Protein AF-A0A368GU15-F1 (afdb_monomer)

Solvent-accessible surface area (backbone atoms only — not comparable to full-atom values): 21019 Å² total; per-residue (Å²): 130,68,65,66,61,49,54,54,52,51,55,52,51,52,48,52,53,51,52,50,53,50,52,56,54,60,73,62,61,72,84,78,74,76,79,78,76,75,75,67,78,74,76,68,69,80,87,76,64,52,75,67,54,52,53,50,52,54,50,50,50,51,53,51,50,52,53,47,52,53,49,50,54,51,51,52,51,54,49,51,52,49,50,50,53,51,47,53,52,48,54,52,48,52,54,53,48,50,59,46,52,51,52,51,49,54,49,48,53,54,49,49,53,49,50,53,50,50,52,51,51,50,50,52,51,49,51,53,50,50,51,52,49,51,50,49,49,50,50,49,52,47,48,52,53,38,67,72,52,65,89,57,85,88,90,85,90,87,90,88,85,86,85,86,87,83,91,82,88,47,78,69,56,48,51,59,48,44,60,53,69,74,38,77,46,73,67,53,48,53,47,52,50,50,53,51,52,51,52,56,55,70,71,51,79,60,78,88,81,50,56,81,85,49,46,66,57,51,52,52,53,52,50,55,51,48,57,49,51,54,52,54,46,52,55,50,51,55,50,48,54,51,52,52,50,54,51,52,51,52,51,51,53,50,51,50,50,53,48,59,73,44,59,84,56,92,67,78,77,72,60,80,73,53,98,52,80,67,82,76,74,87,64,56,87,67,73,76,55,78,77,86,65,53,71,71,60,57,47,59,53,68,71,45,98,80,47,66,89,64,52,93,93,49,81,73,77,84,83,83,80,78,89,76,78,79,78,53,75,70,60,53,50,55,48,52,54,51,52,58,54,64,76,73,112

pLDDT: mean 71.92, std 17.96, range [32.0, 97.75]

Mean predicted aligned error: 24.15 Å

Sequence (345 aa):
MSTTTEILRDHIKDNCASECKRRVKLESIKPSNNHHFDHGEHAENEEGLTEGEMAMLAAKRRHEEEDKAKLENYEERRKKEREAEEEELRMLKEKQERRRLEREQEEKEMAERKRLEEERRKKEEEDRRARLEEERRKKEEEKNKRQQMNFAGAPGGRNFVIPTKVEKNDKFGNIVQAKQEMGMTKDQQEEAKKVFLVGIRNGIPEGSSIAPDELKAKIKELHQRICKLETDKYDLEKRHERQEYDLKELNERSRQVARNSNGNKVADSSDSNSRFPPKVQILSKYDRQIDRRNFKERRSMYENKNAFPCFPGVPPPPTLFEKVFKKYDDELLEEEEAEEIEEYE

Foldseek 3Di:
DPPVVVVVVVVVVVVVVVVVVVVVVVVVPDPDDDPPPPPPPPPVPPVPDDPVVVVVVVVVVVVVVVVVVVVVVVVVVVVVVVVVVVVVVVVVVVVVVVVVVVVVVVVVVVVVVVVVVVVVVVVVVVVVVVVVVVVVVVVVVVVVVCVVVVVDDDDDDDDDDDDDDDDDDCPVVCVVVVVPVVDQPPVSVVVVVVVVVVVVVVVQDDPVVDDPVCVVVSVVVVVVVVVVVVVVVVVVVVVVVVVVVVVVVVVVVVVVCVCVVCVVPPDPPPQVPDPDHRDPPPDDPCNPDDPPDDPVVVVVLPPDPPRDPPDPPDDDDDDDDDDDDDDDPVNVVVVVVVVVVVVVD

InterPro domains:
  IPR001978 Troponin [PF00992] (176-252)
  IPR027707 Troponin T [PTHR11521] (38-290)
  IPR038077 Troponin domain superfamily [G3DSA:1.20.5.350] (169-271)
  IPR038077 Troponin domain superfamily [SSF90250] (166-312)

Secondary structure (DSSP, 8-state):
--HHHHHHHHHHHHHHHHHHHHHHHHHT-----------------SSS--HHHHHHHHHHHHHHHHHHHHHHHHHHHHHHHHHHHHHHHHHHHHHHHHHHHHHHHHHHHHHHHHHHHHHHHHHHHHHHHHHHHHHHHHHHHHHHHHHHHTTS---------PPPP-----TTHHHHHHHHHSS--HHHHHHHHHHHHHHHHHTS--GGGS-TTTHHHHHHHHHHHHHHHHHHHHHHHHHHHHHHHHHHHHHHHHHHHHHHHHTTS---TTGGG-SS------S-TTTTS---S-HHHHHHHHHSTT-----TT-PPPP----------HHHHHHHHHHHHHHT--

Structure (mmCIF, N/CA/C/O backbone):
data_AF-A0A368GU15-F1
#
_entry.id   AF-A0A368GU15-F1
#
loop_
_atom_site.group_PDB
_atom_site.id
_atom_site.type_symbol
_atom_site.label_atom_id
_atom_site.label_alt_id
_atom_site.label_comp_id
_atom_site.label_asym_id
_atom_site.label_entity_id
_atom_site.label_seq_id
_atom_site.pdbx_PDB_ins_code
_atom_site.Cartn_x
_atom_site.Cartn_y
_atom_site.Cartn_z
_atom_site.occupancy
_atom_site.B_iso_or_equiv
_atom_site.auth_seq_id
_atom_site.auth_comp_id
_atom_site.auth_asym_id
_atom_site.auth_atom_id
_atom_site.pdbx_PDB_model_num
ATOM 1 N N . MET A 1 1 ? 6.118 -23.396 15.348 1.00 49.47 1 MET A N 1
ATOM 2 C CA . MET A 1 1 ? 6.527 -23.099 13.955 1.00 49.47 1 MET A CA 1
ATOM 3 C C . MET A 1 1 ? 7.734 -22.153 13.846 1.00 49.47 1 MET A C 1
ATOM 5 O O . MET A 1 1 ? 8.099 -21.826 12.731 1.00 49.47 1 MET A O 1
ATOM 9 N N . SER A 1 2 ? 8.383 -21.740 14.950 1.00 53.53 2 SER A N 1
ATOM 10 C CA . SER A 1 2 ? 9.552 -20.833 14.893 1.00 53.53 2 SER A CA 1
ATOM 11 C C . SER A 1 2 ? 10.903 -21.558 14.796 1.00 53.53 2 SER A C 1
ATOM 13 O O . SER A 1 2 ? 11.870 -21.001 14.294 1.00 53.53 2 SER A O 1
ATOM 15 N N . THR A 1 3 ? 10.976 -22.816 15.236 1.00 53.91 3 THR A N 1
ATOM 16 C CA . THR A 1 3 ? 12.240 -23.562 15.348 1.00 53.91 3 THR A CA 1
ATOM 17 C C . THR A 1 3 ? 12.737 -24.113 14.011 1.00 53.91 3 THR A C 1
ATOM 19 O O . THR A 1 3 ? 13.932 -24.111 13.745 1.00 53.91 3 THR A O 1
ATOM 22 N N . THR A 1 4 ? 11.839 -24.521 13.112 1.00 54.44 4 THR A N 1
ATOM 23 C CA . THR A 1 4 ? 12.211 -25.044 11.786 1.00 54.44 4 THR A CA 1
ATOM 24 C C . THR A 1 4 ? 12.761 -23.966 10.852 1.00 54.44 4 THR A C 1
ATOM 26 O O . THR A 1 4 ? 13.641 -24.248 10.043 1.00 54.44 4 THR A O 1
ATOM 29 N N . THR A 1 5 ? 12.297 -22.720 10.980 1.00 57.41 5 THR A N 1
ATOM 30 C CA . THR A 1 5 ? 12.789 -21.593 10.174 1.00 57.41 5 THR A CA 1
ATOM 31 C C . THR A 1 5 ? 14.153 -21.076 10.620 1.00 57.41 5 THR A C 1
ATOM 33 O O . THR A 1 5 ? 14.881 -20.532 9.795 1.00 57.41 5 THR A O 1
ATOM 36 N N . GLU A 1 6 ? 14.511 -21.240 11.895 1.00 56.28 6 GLU A N 1
ATOM 37 C CA . GLU A 1 6 ? 15.842 -20.881 12.405 1.00 56.28 6 GLU A CA 1
ATOM 38 C C . GLU A 1 6 ? 16.882 -21.934 12.016 1.00 56.28 6 GLU A C 1
ATOM 40 O O . GLU A 1 6 ? 17.910 -21.575 11.448 1.00 56.28 6 GLU A O 1
ATOM 45 N N . ILE A 1 7 ? 16.550 -23.224 12.149 1.00 57.12 7 ILE A N 1
ATOM 46 C CA . ILE A 1 7 ? 17.428 -24.331 11.733 1.00 57.12 7 ILE A CA 1
ATOM 47 C C . ILE A 1 7 ? 17.766 -24.245 10.236 1.00 57.12 7 ILE A C 1
ATOM 49 O O . ILE A 1 7 ? 18.921 -24.403 9.855 1.00 57.12 7 ILE A O 1
ATOM 53 N N . LEU A 1 8 ? 16.792 -23.928 9.373 1.00 57.47 8 LEU A N 1
ATOM 54 C CA . LEU A 1 8 ? 17.038 -23.735 7.937 1.00 57.47 8 LEU A CA 1
ATOM 55 C C . LEU A 1 8 ? 17.935 -22.524 7.641 1.00 57.47 8 LEU A C 1
ATOM 57 O O . LEU A 1 8 ? 18.719 -22.555 6.694 1.00 57.47 8 LEU A O 1
ATOM 61 N N . ARG A 1 9 ? 17.842 -21.457 8.440 1.00 60.22 9 ARG A N 1
ATOM 62 C CA . ARG A 1 9 ? 18.629 -20.233 8.242 1.00 60.22 9 ARG A CA 1
ATOM 63 C C . ARG A 1 9 ? 20.087 -20.432 8.659 1.00 60.22 9 ARG A C 1
ATOM 65 O O . ARG A 1 9 ? 20.979 -19.933 7.973 1.00 60.22 9 ARG A O 1
ATOM 72 N N . ASP A 1 10 ? 20.318 -21.196 9.720 1.00 57.31 10 ASP A N 1
ATOM 73 C CA . ASP A 1 10 ? 21.662 -21.555 10.176 1.00 57.31 10 ASP A CA 1
ATOM 74 C C . ASP A 1 10 ? 22.312 -22.575 9.232 1.00 57.31 10 ASP A C 1
ATOM 76 O O . ASP A 1 10 ? 23.461 -22.393 8.833 1.00 57.31 10 ASP A O 1
ATOM 80 N N . HIS A 1 11 ? 21.544 -23.536 8.704 1.00 58.78 11 HIS A N 1
ATOM 81 C CA . HIS A 1 11 ? 22.062 -24.496 7.725 1.00 58.78 11 HIS A CA 1
ATOM 82 C C . HIS A 1 11 ? 22.504 -23.838 6.402 1.00 58.78 11 HIS A C 1
ATOM 84 O O . HIS A 1 11 ? 23.469 -24.279 5.775 1.00 58.78 11 HIS A O 1
ATOM 90 N N . ILE A 1 12 ? 21.830 -22.758 5.984 1.00 60.03 12 ILE A N 1
ATOM 91 C CA . ILE A 1 12 ? 22.203 -21.962 4.802 1.00 60.03 12 ILE A CA 1
ATOM 92 C C . ILE A 1 12 ? 23.465 -21.124 5.067 1.00 60.03 12 ILE A C 1
ATOM 94 O O . ILE A 1 12 ? 24.320 -21.012 4.186 1.00 60.03 12 ILE A O 1
ATOM 98 N N . LYS A 1 13 ? 23.622 -20.563 6.274 1.00 58.97 13 LYS A N 1
ATOM 99 C CA . LYS A 1 13 ? 24.835 -19.819 6.655 1.00 58.97 13 LYS A CA 1
ATOM 100 C C . LYS A 1 13 ? 26.057 -20.729 6.745 1.00 58.97 13 LYS A C 1
ATOM 102 O O . LYS A 1 13 ? 27.116 -20.352 6.244 1.00 58.97 13 LYS A O 1
ATOM 107 N N . ASP A 1 14 ? 25.896 -21.929 7.294 1.00 54.09 14 ASP A N 1
ATOM 108 C CA . ASP A 1 14 ? 26.978 -22.907 7.404 1.00 54.09 14 ASP A CA 1
ATOM 109 C C . ASP A 1 14 ? 27.396 -23.456 6.035 1.00 54.09 14 ASP A C 1
ATOM 111 O O . ASP A 1 14 ? 28.593 -23.583 5.765 1.00 54.09 14 ASP A O 1
ATOM 115 N N . ASN A 1 15 ? 26.443 -23.681 5.120 1.00 55.19 15 ASN A N 1
ATOM 116 C CA . ASN A 1 15 ? 26.765 -24.053 3.740 1.00 55.19 15 ASN A CA 1
ATOM 117 C C . ASN A 1 15 ? 27.519 -22.935 3.008 1.00 55.19 15 ASN A C 1
ATOM 119 O O . ASN A 1 15 ? 28.559 -23.207 2.410 1.00 55.19 15 ASN A O 1
ATOM 123 N N . CYS A 1 16 ? 27.083 -21.680 3.141 1.00 51.47 16 CYS A N 1
ATOM 124 C CA . CYS A 1 16 ? 27.742 -20.529 2.518 1.00 51.47 16 CYS A CA 1
ATOM 125 C C . CYS A 1 16 ? 29.163 -20.295 3.075 1.00 51.47 16 CYS A C 1
ATOM 127 O O . CYS A 1 16 ? 30.109 -20.048 2.324 1.00 51.47 16 CYS A O 1
ATOM 129 N N . ALA A 1 17 ? 29.361 -20.464 4.388 1.00 55.22 17 ALA A N 1
ATOM 130 C CA . ALA A 1 17 ? 30.684 -20.400 5.009 1.00 55.22 17 ALA A CA 1
ATOM 131 C C . ALA A 1 17 ? 31.590 -21.573 4.585 1.00 55.22 17 ALA A C 1
ATOM 133 O O . ALA A 1 17 ? 32.803 -21.397 4.428 1.00 55.22 17 ALA A O 1
ATOM 134 N N . SER A 1 18 ? 31.018 -22.764 4.371 1.00 53.31 18 SER A N 1
ATOM 135 C CA . SER A 1 18 ? 31.754 -23.943 3.902 1.00 53.31 18 SER A CA 1
ATOM 136 C C . SER A 1 18 ? 32.175 -23.831 2.430 1.00 53.31 18 SER A C 1
ATOM 138 O O . SER A 1 18 ? 33.305 -24.192 2.092 1.00 53.31 18 SER A O 1
ATOM 140 N N . GLU A 1 19 ? 31.328 -23.257 1.570 1.00 54.50 19 GLU A N 1
ATOM 141 C CA . GLU A 1 19 ? 31.640 -22.976 0.166 1.00 54.50 19 GLU A CA 1
ATOM 142 C C . GLU A 1 19 ? 32.676 -21.857 0.037 1.00 54.50 19 GLU A C 1
ATOM 144 O O . GLU A 1 19 ? 33.608 -21.973 -0.757 1.00 54.50 19 GLU A O 1
ATOM 149 N N . CYS A 1 20 ? 32.602 -20.827 0.886 1.00 51.84 20 CYS A N 1
ATOM 150 C CA . CYS A 1 20 ? 33.596 -19.756 0.923 1.00 51.84 20 CYS A CA 1
ATOM 151 C C . CYS A 1 20 ? 34.974 -20.275 1.382 1.00 51.84 20 CYS A C 1
ATOM 153 O O . CYS A 1 20 ? 35.994 -19.977 0.762 1.00 51.84 20 CYS A O 1
ATOM 155 N N . LYS A 1 21 ? 35.022 -21.166 2.385 1.00 51.94 21 LYS A N 1
ATOM 156 C CA . LYS A 1 21 ? 36.270 -21.844 2.787 1.00 51.94 21 LYS A CA 1
ATOM 157 C C . LYS A 1 21 ? 36.806 -22.802 1.717 1.00 51.94 21 LYS A C 1
ATOM 159 O O . LYS A 1 21 ? 38.022 -22.910 1.578 1.00 51.94 21 LYS A O 1
ATOM 164 N N . ARG A 1 22 ? 35.947 -23.481 0.943 1.00 53.22 22 ARG A N 1
ATOM 165 C CA . ARG A 1 22 ? 36.385 -24.292 -0.214 1.00 53.22 22 ARG A CA 1
ATOM 166 C C . ARG A 1 22 ? 36.942 -23.424 -1.340 1.00 53.22 22 ARG A C 1
ATOM 168 O O . ARG A 1 22 ? 37.936 -23.814 -1.941 1.00 53.22 22 ARG A O 1
ATOM 175 N N . ARG A 1 23 ? 36.365 -22.243 -1.573 1.00 48.44 23 ARG A N 1
ATOM 176 C CA . ARG A 1 23 ? 36.825 -21.280 -2.584 1.00 48.44 23 ARG A CA 1
ATOM 177 C C . ARG A 1 23 ? 38.201 -20.696 -2.245 1.00 48.44 23 ARG A C 1
ATOM 179 O O . ARG A 1 23 ? 39.086 -20.737 -3.089 1.00 48.44 23 ARG A O 1
ATOM 186 N N . VAL A 1 24 ? 38.431 -20.319 -0.985 1.00 52.22 24 VAL A N 1
ATOM 187 C CA . VAL A 1 24 ? 39.753 -19.858 -0.506 1.00 52.22 24 VAL A CA 1
ATOM 188 C C . VAL A 1 24 ? 40.800 -20.987 -0.535 1.00 52.22 24 VAL A C 1
ATOM 190 O O . VAL A 1 24 ? 41.982 -20.752 -0.784 1.00 52.22 24 VAL A O 1
ATOM 193 N N . LYS A 1 25 ? 40.383 -22.245 -0.324 1.00 46.78 25 LYS A N 1
ATOM 194 C CA . LYS A 1 25 ? 41.289 -23.405 -0.396 1.00 46.78 25 LYS A CA 1
ATOM 195 C C . LYS A 1 25 ? 41.641 -23.804 -1.836 1.00 46.78 25 LYS A C 1
ATOM 197 O O . LYS A 1 25 ? 42.732 -24.320 -2.046 1.00 46.78 25 LYS A O 1
ATOM 202 N N . LEU A 1 26 ? 40.770 -23.516 -2.807 1.00 46.38 26 LEU A N 1
ATOM 203 C CA . LEU A 1 26 ? 41.050 -23.626 -4.246 1.00 46.38 26 LEU A CA 1
ATOM 204 C C . LEU A 1 26 ? 41.986 -22.510 -4.743 1.00 46.38 26 LEU A C 1
ATOM 206 O O . LEU A 1 26 ? 42.841 -22.782 -5.576 1.00 46.38 26 LEU A O 1
ATOM 210 N N . GLU A 1 27 ? 41.911 -21.306 -4.168 1.00 47.97 27 GLU A N 1
ATOM 211 C CA . GLU A 1 27 ? 42.870 -20.210 -4.421 1.00 47.97 27 GLU A CA 1
ATOM 212 C C . GLU A 1 27 ? 44.256 -20.443 -3.787 1.00 47.97 27 GLU A C 1
ATOM 214 O O . GLU A 1 27 ? 45.224 -19.783 -4.153 1.00 47.97 27 GLU A O 1
ATOM 219 N N . SER A 1 28 ? 44.380 -21.405 -2.865 1.00 40.62 28 SER A N 1
ATOM 220 C CA . SER A 1 28 ? 45.646 -21.753 -2.195 1.00 40.62 28 SER A CA 1
ATOM 221 C C . SER A 1 28 ? 46.359 -22.973 -2.798 1.00 40.62 28 SER A C 1
ATOM 223 O O . SER A 1 28 ? 47.379 -23.419 -2.263 1.00 40.62 28 SER A O 1
ATOM 225 N N . ILE A 1 29 ? 45.846 -23.535 -3.899 1.00 42.97 29 ILE A N 1
ATOM 226 C CA . ILE A 1 29 ? 46.553 -24.570 -4.659 1.00 42.97 29 ILE A CA 1
ATOM 227 C C . ILE A 1 29 ? 47.654 -23.866 -5.451 1.00 42.97 29 ILE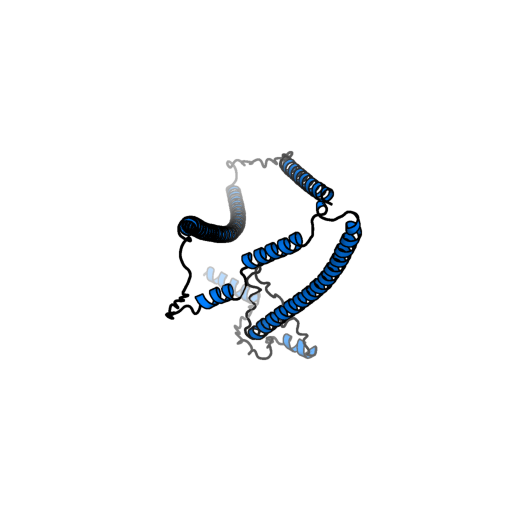 A C 1
ATOM 229 O O . ILE A 1 29 ? 47.429 -23.322 -6.528 1.00 42.97 29 ILE A O 1
ATOM 233 N N . LYS A 1 30 ? 48.860 -23.852 -4.876 1.00 48.56 30 LYS A N 1
ATOM 234 C CA . LYS A 1 30 ? 50.077 -23.436 -5.577 1.00 48.56 30 LYS A CA 1
ATOM 235 C C . LYS A 1 30 ? 50.192 -24.248 -6.876 1.00 48.56 30 LYS A C 1
ATOM 237 O O . LYS A 1 30 ? 50.035 -25.470 -6.805 1.00 48.56 30 LYS A O 1
ATOM 242 N N . PRO A 1 31 ? 50.472 -23.623 -8.032 1.00 40.59 31 PRO A N 1
ATOM 243 C CA . PRO A 1 31 ? 50.699 -24.365 -9.262 1.00 40.59 31 PRO A CA 1
ATOM 244 C C . PRO A 1 31 ? 51.908 -25.284 -9.058 1.00 40.59 31 PRO A C 1
ATOM 246 O O . PRO A 1 31 ? 53.036 -24.838 -8.855 1.00 40.59 31 PRO A O 1
ATOM 249 N N . SER A 1 32 ? 51.637 -26.586 -9.042 1.00 41.75 32 SER A N 1
ATOM 250 C CA . SER A 1 32 ? 52.640 -27.640 -9.085 1.00 41.75 32 SER A CA 1
ATOM 251 C C . SER A 1 32 ? 53.306 -27.598 -10.456 1.00 41.75 32 SER A C 1
ATOM 253 O O . SER A 1 32 ? 52.656 -27.942 -11.437 1.00 41.75 32 SER A O 1
ATOM 255 N N . ASN A 1 33 ? 54.574 -27.181 -10.486 1.00 44.81 33 ASN A N 1
ATOM 256 C CA . ASN A 1 33 ? 55.540 -27.323 -11.577 1.00 44.81 33 ASN A CA 1
ATOM 257 C C . ASN A 1 33 ? 54.949 -27.238 -12.992 1.00 44.81 33 ASN A C 1
ATOM 259 O O . ASN A 1 33 ? 54.755 -28.255 -13.658 1.00 44.81 33 ASN A O 1
ATOM 263 N N . ASN A 1 34 ? 54.785 -26.010 -13.493 1.00 39.25 34 ASN A N 1
ATOM 264 C CA . ASN A 1 34 ? 54.982 -25.816 -14.923 1.00 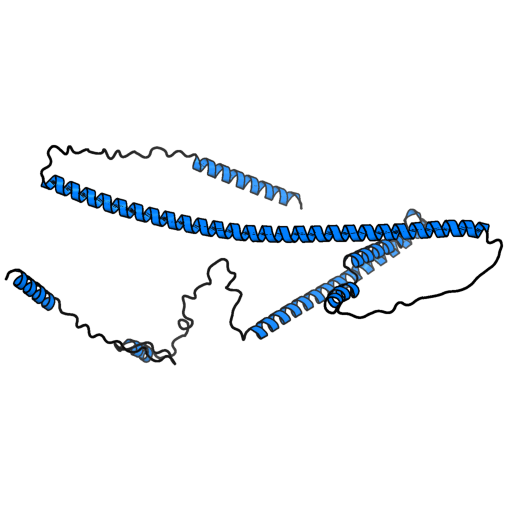39.25 34 ASN A CA 1
ATOM 265 C C . ASN A 1 34 ? 56.433 -26.190 -15.214 1.00 39.25 34 ASN A C 1
ATOM 267 O O . ASN A 1 34 ? 57.361 -25.622 -14.638 1.00 39.25 34 ASN A O 1
ATOM 271 N N . HIS A 1 35 ? 56.609 -27.186 -16.073 1.00 36.25 35 HIS A N 1
ATOM 272 C CA . HIS A 1 35 ? 57.877 -27.442 -16.719 1.00 36.25 35 HIS A CA 1
ATOM 273 C C . HIS A 1 35 ? 58.245 -26.141 -17.438 1.00 36.25 35 HIS A C 1
ATOM 275 O O . HIS A 1 35 ? 57.612 -25.777 -18.428 1.00 36.25 35 HIS A O 1
ATOM 281 N N . HIS A 1 36 ? 59.182 -25.385 -16.863 1.00 38.66 36 HIS A N 1
ATOM 282 C CA . HIS A 1 36 ? 59.872 -24.308 -17.556 1.00 38.66 36 HIS A CA 1
ATOM 283 C C . HIS A 1 36 ? 60.577 -24.989 -18.723 1.00 38.66 36 HIS A C 1
ATOM 285 O O . HIS A 1 36 ? 61.623 -25.612 -18.546 1.00 38.66 36 HIS A O 1
ATOM 291 N N . PHE A 1 37 ? 59.919 -25.001 -19.882 1.00 34.84 37 PHE A N 1
ATOM 292 C CA . PHE A 1 37 ? 60.607 -25.247 -21.131 1.00 34.84 37 PHE A CA 1
ATOM 293 C C . PHE A 1 37 ? 61.453 -23.999 -21.307 1.00 34.84 37 PHE A C 1
ATOM 295 O O . PHE A 1 37 ? 60.963 -22.950 -21.722 1.00 34.84 37 PHE A O 1
ATOM 302 N N . ASP A 1 38 ? 62.685 -24.102 -20.822 1.00 32.00 38 ASP A N 1
ATOM 303 C CA . ASP A 1 38 ? 63.742 -23.150 -21.081 1.00 32.00 38 ASP A CA 1
ATOM 304 C C . ASP A 1 38 ? 63.882 -23.146 -22.605 1.00 32.00 38 ASP A C 1
ATOM 306 O O . ASP A 1 38 ? 64.558 -23.988 -23.199 1.00 32.00 38 ASP A O 1
ATOM 310 N N . HIS A 1 39 ? 63.151 -22.251 -23.272 1.00 40.28 39 HIS A N 1
ATOM 311 C CA . HIS A 1 39 ? 63.585 -21.754 -24.559 1.00 40.28 39 HIS A CA 1
ATOM 312 C C . HIS A 1 39 ? 64.847 -20.985 -24.232 1.00 40.28 39 HIS A C 1
ATOM 314 O O . HIS A 1 39 ? 64.802 -19.784 -23.979 1.00 40.28 39 HIS A O 1
ATOM 320 N N . GLY A 1 40 ? 65.951 -21.731 -24.135 1.00 32.62 40 GLY A N 1
ATOM 321 C CA . GLY A 1 40 ? 67.269 -21.152 -24.135 1.00 32.62 40 GLY A CA 1
ATOM 322 C C . GLY A 1 40 ? 67.266 -20.155 -25.274 1.00 32.62 40 GLY A C 1
ATOM 323 O O . GLY A 1 40 ? 67.033 -20.526 -26.428 1.00 32.62 40 GLY A O 1
ATOM 324 N N . GLU A 1 41 ? 67.449 -18.886 -24.926 1.00 44.44 41 GLU A N 1
ATOM 325 C CA . GLU A 1 41 ? 68.013 -17.923 -25.842 1.00 44.44 41 GLU A CA 1
ATOM 326 C C . GLU A 1 41 ? 69.336 -18.546 -26.282 1.00 44.44 41 GLU A C 1
ATOM 328 O O . GLU A 1 41 ? 70.377 -18.411 -25.637 1.00 44.44 41 GLU A O 1
ATOM 333 N N . HIS A 1 42 ? 69.284 -19.318 -27.365 1.00 37.78 42 HIS A N 1
ATOM 334 C CA . HIS A 1 42 ? 70.428 -19.473 -28.223 1.00 37.78 42 HIS A CA 1
ATOM 335 C C . HIS A 1 42 ? 70.682 -18.062 -28.737 1.00 37.78 42 HIS A C 1
ATOM 337 O O . HIS A 1 42 ? 70.131 -17.636 -29.747 1.00 37.78 42 HIS A O 1
ATOM 343 N N . ALA A 1 43 ? 71.484 -17.317 -27.976 1.00 45.34 43 ALA A N 1
ATOM 344 C CA . ALA A 1 43 ? 72.351 -16.301 -28.524 1.00 45.34 43 ALA A CA 1
ATOM 345 C C . ALA A 1 43 ? 73.234 -17.036 -29.540 1.00 45.34 43 ALA A C 1
ATOM 347 O O . ALA A 1 43 ? 74.326 -17.513 -29.227 1.00 45.34 43 ALA A O 1
ATOM 348 N N . GLU A 1 44 ? 72.682 -17.266 -30.731 1.00 49.72 44 GLU A N 1
ATOM 349 C CA . GLU A 1 44 ? 73.458 -17.648 -31.890 1.00 49.72 44 GLU A CA 1
ATOM 350 C C . GLU A 1 44 ? 74.437 -16.501 -32.086 1.00 49.72 44 GLU A C 1
ATOM 352 O O . GLU A 1 44 ? 74.044 -15.360 -32.322 1.00 49.72 44 GLU A O 1
ATOM 357 N N . ASN A 1 45 ? 75.710 -16.800 -31.832 1.00 46.75 45 ASN A N 1
ATOM 358 C CA . ASN A 1 45 ? 76.809 -15.873 -32.002 1.00 46.75 45 ASN A CA 1
ATOM 359 C C . ASN A 1 45 ? 76.669 -15.200 -33.376 1.00 46.75 45 ASN A C 1
ATOM 361 O O . ASN A 1 45 ? 76.826 -15.859 -34.402 1.00 46.75 45 ASN A O 1
ATOM 365 N N . GLU A 1 46 ? 76.400 -13.892 -33.391 1.00 52.84 46 GLU A N 1
ATOM 366 C CA . GLU A 1 46 ? 76.335 -13.069 -34.610 1.00 52.84 46 GLU A CA 1
ATOM 367 C C . GLU A 1 46 ? 77.704 -12.975 -35.324 1.00 52.84 46 GLU A C 1
ATOM 369 O O . GLU A 1 46 ? 77.817 -12.442 -36.426 1.00 52.84 46 GLU A O 1
ATOM 374 N N . GLU A 1 47 ? 78.759 -13.543 -34.737 1.00 51.59 47 GLU A N 1
ATOM 375 C CA . GLU A 1 47 ? 80.124 -13.561 -35.258 1.00 51.59 47 GLU A CA 1
ATOM 376 C C . GLU A 1 47 ? 80.374 -14.799 -36.142 1.00 51.59 47 GLU A C 1
ATOM 378 O O . GLU A 1 47 ? 81.167 -15.680 -35.812 1.00 51.59 47 GLU A O 1
ATOM 383 N N . GLY A 1 48 ? 79.677 -14.890 -37.278 1.00 53.19 48 GLY A N 1
ATOM 384 C CA . GLY A 1 48 ? 79.966 -15.920 -38.289 1.00 53.19 48 GLY A CA 1
ATOM 385 C C . GLY A 1 48 ? 78.895 -16.173 -39.349 1.00 53.19 48 GLY A C 1
ATOM 386 O O . GLY A 1 48 ? 79.154 -16.923 -40.289 1.00 53.19 48 GLY A O 1
ATOM 387 N N . LEU A 1 49 ? 77.715 -15.565 -39.220 1.00 54.38 49 LEU A N 1
ATOM 388 C CA . LEU A 1 49 ? 76.610 -15.743 -40.162 1.00 54.38 49 LEU A CA 1
ATOM 389 C C . LEU A 1 49 ? 76.845 -14.924 -41.435 1.00 54.38 49 LEU A C 1
ATOM 391 O O . LEU A 1 49 ? 77.247 -13.759 -41.391 1.00 54.38 49 LEU A O 1
ATOM 395 N N . THR A 1 50 ? 76.607 -15.551 -42.582 1.00 68.19 50 THR A N 1
ATOM 396 C CA . THR A 1 50 ? 76.739 -14.899 -43.892 1.00 68.19 50 THR A CA 1
ATOM 397 C C . THR A 1 50 ? 75.722 -13.760 -44.045 1.00 68.19 50 THR A C 1
ATOM 399 O O . THR A 1 50 ? 74.663 -13.772 -43.421 1.00 68.19 50 THR A O 1
ATOM 402 N N . GLU A 1 51 ? 76.014 -12.760 -44.887 1.00 65.88 51 GLU A N 1
ATOM 403 C CA . GLU A 1 51 ? 75.171 -11.558 -45.072 1.00 65.88 51 GLU A CA 1
ATOM 404 C C . GLU A 1 51 ? 73.691 -11.899 -45.367 1.00 65.88 51 GLU A C 1
ATOM 406 O O . GLU A 1 51 ? 72.778 -11.215 -44.903 1.00 65.88 51 GLU A O 1
ATOM 411 N N . GLY A 1 52 ? 73.443 -13.023 -46.052 1.00 67.06 52 GLY A N 1
ATOM 412 C CA . GLY A 1 52 ? 72.099 -13.552 -46.307 1.00 67.06 52 GLY A CA 1
ATOM 413 C C . GLY A 1 52 ? 71.398 -14.155 -45.080 1.00 67.06 52 GLY A C 1
ATOM 414 O O . GLY A 1 52 ? 70.191 -13.979 -44.919 1.00 67.06 52 GLY A O 1
ATOM 415 N N . GLU A 1 53 ? 72.128 -14.814 -44.180 1.00 70.19 53 GLU A N 1
ATOM 416 C CA . GLU A 1 53 ? 71.570 -15.359 -42.933 1.00 70.19 53 GLU A CA 1
ATOM 417 C C . GLU A 1 53 ? 71.217 -14.236 -41.947 1.00 70.19 53 GLU A C 1
ATOM 419 O O . GLU A 1 53 ? 70.160 -14.276 -41.313 1.00 70.19 53 GLU A O 1
ATOM 424 N N . MET A 1 54 ? 72.030 -13.175 -41.894 1.00 70.44 54 MET A N 1
ATOM 425 C CA . MET A 1 54 ? 71.744 -11.983 -41.088 1.00 70.44 54 MET A CA 1
ATOM 426 C C . MET A 1 54 ? 70.494 -11.235 -41.590 1.00 70.44 54 MET A C 1
ATOM 428 O O . MET A 1 54 ? 69.667 -10.788 -40.790 1.00 70.44 54 MET A O 1
ATOM 432 N N . ALA A 1 55 ? 70.292 -11.160 -42.911 1.00 75.88 55 ALA A N 1
ATOM 433 C CA . ALA A 1 55 ? 69.081 -10.589 -43.503 1.00 75.88 55 ALA A CA 1
ATOM 434 C C . ALA A 1 55 ? 67.821 -11.423 -43.196 1.00 75.88 55 ALA A C 1
ATOM 436 O O . ALA A 1 55 ? 66.754 -10.860 -42.929 1.00 75.88 55 ALA A O 1
ATOM 437 N N . MET A 1 56 ? 67.940 -12.755 -43.170 1.00 76.25 56 MET A N 1
ATOM 438 C CA . MET A 1 56 ? 66.835 -13.664 -42.848 1.00 76.25 56 MET A CA 1
ATOM 439 C C . MET A 1 56 ? 66.436 -13.591 -41.365 1.00 76.25 56 MET A C 1
ATOM 441 O O . MET A 1 56 ? 65.246 -13.529 -41.051 1.00 76.25 56 MET A O 1
ATOM 445 N N . LEU A 1 57 ? 67.410 -13.508 -40.452 1.00 78.69 57 LEU A N 1
ATOM 446 C CA . LEU A 1 57 ? 67.176 -13.270 -39.022 1.00 78.69 57 LEU A CA 1
ATOM 447 C C . LEU A 1 57 ? 66.522 -11.904 -38.765 1.00 78.69 57 LEU A C 1
ATOM 449 O O . LEU A 1 57 ? 65.570 -11.812 -37.990 1.00 78.69 57 LEU A O 1
ATOM 453 N N . ALA A 1 58 ? 66.953 -10.851 -39.465 1.00 81.75 58 ALA A N 1
ATOM 454 C CA . ALA A 1 58 ? 66.337 -9.529 -39.361 1.00 81.75 58 ALA A CA 1
ATOM 455 C C . ALA A 1 58 ? 64.899 -9.486 -39.918 1.00 81.75 58 ALA A C 1
ATOM 457 O O . ALA A 1 58 ? 64.058 -8.747 -39.401 1.00 81.75 58 ALA A O 1
ATOM 458 N N . ALA A 1 59 ? 64.593 -10.264 -40.962 1.00 81.38 59 ALA A N 1
ATOM 459 C CA . ALA A 1 59 ? 63.229 -10.419 -41.472 1.00 81.38 59 ALA A CA 1
ATOM 460 C C . ALA A 1 59 ? 62.339 -11.197 -40.487 1.00 81.38 59 ALA A C 1
ATOM 462 O O . ALA A 1 59 ? 61.216 -10.776 -40.212 1.00 81.38 59 ALA A O 1
ATOM 463 N N . LYS A 1 60 ? 62.863 -12.276 -39.891 1.00 82.88 60 LYS A N 1
ATOM 464 C CA . LYS A 1 60 ? 62.164 -13.058 -38.864 1.00 82.88 60 LYS A CA 1
ATOM 465 C C . LYS A 1 60 ? 61.865 -12.220 -37.617 1.00 82.88 60 LYS A C 1
ATOM 467 O O . LYS A 1 60 ? 60.731 -12.219 -37.152 1.00 82.88 60 LYS A O 1
ATOM 472 N N . ARG A 1 61 ? 62.834 -11.428 -37.146 1.00 84.81 61 ARG A N 1
ATOM 473 C CA . ARG A 1 61 ? 62.654 -10.517 -36.005 1.00 84.81 61 ARG A CA 1
ATOM 474 C C . ARG A 1 61 ? 61.586 -9.453 -36.274 1.00 84.81 61 ARG A C 1
ATOM 476 O O . ARG A 1 61 ? 60.767 -9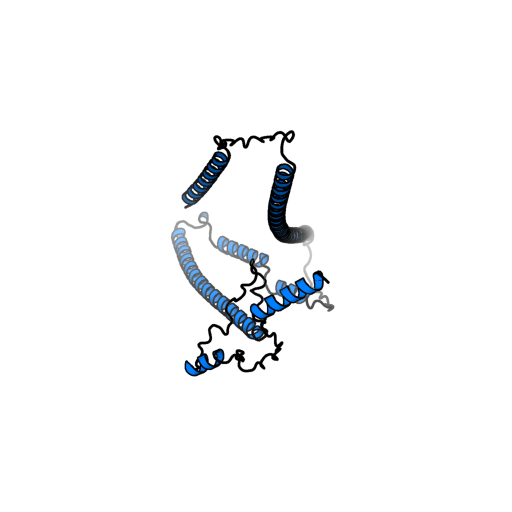.192 -35.404 1.00 84.81 61 ARG A O 1
ATOM 483 N N . ARG A 1 62 ? 61.537 -8.885 -37.487 1.00 84.12 62 ARG A N 1
ATOM 484 C CA . ARG A 1 62 ? 60.472 -7.939 -37.877 1.00 84.12 62 ARG A CA 1
ATOM 485 C C . ARG A 1 62 ? 59.088 -8.586 -37.870 1.00 84.12 62 ARG A C 1
ATOM 487 O O . ARG A 1 62 ? 58.151 -7.994 -37.350 1.00 84.12 62 ARG A O 1
ATOM 494 N N . HIS A 1 63 ? 58.970 -9.811 -38.375 1.00 84.31 63 HIS A N 1
ATOM 495 C CA . HIS A 1 63 ? 57.708 -10.550 -38.330 1.00 84.31 63 HIS A CA 1
ATOM 496 C C . HIS A 1 63 ? 57.273 -10.863 -36.886 1.00 84.31 63 HIS A C 1
ATOM 498 O O . HIS A 1 63 ? 56.104 -10.710 -36.539 1.00 84.31 63 HIS A O 1
ATOM 504 N N . GLU A 1 64 ? 58.209 -11.259 -36.020 1.00 86.81 64 GLU A N 1
ATOM 505 C CA . GLU A 1 64 ? 57.943 -11.513 -34.598 1.00 86.81 64 GLU A CA 1
ATOM 506 C C . GLU A 1 64 ? 57.540 -10.234 -33.841 1.00 86.81 64 GLU A C 1
ATOM 508 O O . GLU A 1 64 ? 56.615 -10.263 -33.028 1.00 86.81 64 GLU A O 1
ATOM 513 N N . GLU A 1 65 ? 58.178 -9.096 -34.131 1.00 84.88 65 GLU A N 1
ATOM 514 C CA . GLU A 1 65 ? 57.817 -7.783 -33.579 1.00 84.88 65 GLU A CA 1
ATOM 515 C C . GLU A 1 65 ? 56.428 -7.322 -34.049 1.00 84.88 65 GLU A C 1
ATOM 517 O O . GLU A 1 65 ? 55.639 -6.831 -33.240 1.00 84.88 65 GLU A O 1
ATOM 522 N N . GLU A 1 66 ? 56.086 -7.523 -35.324 1.00 84.38 66 GLU A N 1
ATOM 523 C CA . GLU A 1 66 ? 54.755 -7.220 -35.861 1.00 84.38 66 GLU A CA 1
ATOM 524 C C . GLU A 1 66 ? 53.661 -8.086 -35.229 1.00 84.38 66 GLU A C 1
ATOM 526 O O . GLU A 1 66 ? 52.582 -7.587 -34.901 1.00 84.38 66 GLU A O 1
ATOM 531 N N . ASP A 1 67 ? 53.921 -9.376 -35.024 1.00 84.75 67 ASP A N 1
ATOM 532 C CA . ASP A 1 67 ? 52.972 -10.282 -34.376 1.00 84.75 67 ASP A CA 1
ATOM 533 C C . ASP A 1 67 ? 52.811 -9.971 -32.887 1.00 84.75 67 ASP A C 1
ATOM 535 O O . ASP A 1 67 ? 51.688 -9.976 -32.369 1.00 84.75 67 ASP A O 1
ATOM 539 N N . LYS A 1 68 ? 53.901 -9.599 -32.208 1.00 90.25 68 LYS A N 1
ATOM 540 C CA . LYS A 1 68 ? 53.857 -9.114 -30.827 1.00 90.25 68 LYS A CA 1
ATOM 541 C C . LYS A 1 68 ? 53.068 -7.808 -30.718 1.00 90.25 68 LYS A C 1
ATOM 543 O O . LYS A 1 68 ? 52.190 -7.704 -29.865 1.00 90.25 68 LYS A O 1
ATOM 548 N N . ALA A 1 69 ? 53.285 -6.858 -31.627 1.00 90.75 69 ALA A N 1
ATOM 549 C CA . ALA A 1 69 ? 52.527 -5.611 -31.673 1.00 90.75 69 ALA A CA 1
ATOM 550 C C . ALA A 1 69 ? 51.033 -5.851 -31.960 1.00 90.75 69 ALA A C 1
ATOM 552 O O . ALA A 1 69 ? 50.172 -5.190 -31.376 1.00 90.75 69 ALA A O 1
ATOM 553 N N . LYS A 1 70 ? 50.679 -6.813 -32.825 1.00 88.38 70 LYS A N 1
ATOM 554 C CA . LYS A 1 70 ? 49.275 -7.214 -33.051 1.00 88.38 70 LYS A CA 1
ATOM 555 C C . LYS A 1 70 ? 48.647 -7.811 -31.789 1.00 88.38 70 LYS A C 1
ATOM 557 O O . LYS A 1 70 ? 47.482 -7.521 -31.503 1.00 88.38 70 LYS A O 1
ATOM 562 N N . LEU A 1 71 ? 49.398 -8.616 -31.037 1.00 89.81 71 LEU A N 1
ATOM 563 C CA . LEU A 1 71 ? 48.931 -9.216 -29.788 1.00 89.81 71 LEU A CA 1
ATOM 564 C C . LEU A 1 71 ? 48.717 -8.155 -28.700 1.00 89.81 71 LEU A C 1
ATOM 566 O O . LEU A 1 71 ? 47.648 -8.118 -28.095 1.00 89.81 71 LEU A O 1
ATOM 570 N N . GLU A 1 72 ? 49.670 -7.241 -28.521 1.00 89.81 72 GLU A N 1
ATOM 571 C CA . GLU A 1 72 ? 49.567 -6.130 -27.567 1.00 89.81 72 GLU A CA 1
ATOM 572 C C . GLU A 1 72 ? 48.374 -5.217 -27.899 1.00 89.81 72 GLU A C 1
ATOM 574 O O . GLU A 1 72 ? 47.547 -4.939 -27.031 1.00 89.81 72 GLU A O 1
ATOM 579 N N . ASN A 1 73 ? 48.177 -4.856 -29.173 1.00 88.94 73 ASN A N 1
ATOM 580 C CA . ASN A 1 73 ? 47.001 -4.090 -29.607 1.00 88.94 73 ASN A CA 1
ATOM 581 C C . ASN A 1 73 ? 45.675 -4.828 -29.332 1.00 88.94 73 ASN A C 1
ATOM 583 O O . ASN A 1 73 ? 44.658 -4.210 -28.995 1.00 88.94 73 ASN A O 1
ATOM 587 N N . TYR A 1 74 ? 45.653 -6.157 -29.470 1.00 87.31 74 TYR A N 1
ATOM 588 C CA . TYR A 1 74 ? 44.479 -6.965 -29.142 1.00 87.31 74 TYR A CA 1
ATOM 589 C C . TYR A 1 74 ? 44.201 -6.980 -27.630 1.00 87.31 74 TYR A C 1
ATOM 591 O O . TYR A 1 74 ? 43.047 -6.825 -27.213 1.00 87.31 74 TYR A O 1
ATOM 599 N N . GLU A 1 75 ? 45.241 -7.127 -26.809 1.00 88.19 75 GLU A N 1
ATOM 600 C CA . GLU A 1 75 ? 45.146 -7.102 -25.349 1.00 88.19 75 GLU A CA 1
ATOM 601 C C . GLU A 1 75 ? 44.708 -5.736 -24.818 1.00 88.19 75 GLU A C 1
ATOM 603 O O . GLU A 1 75 ? 43.804 -5.667 -23.978 1.00 88.19 75 GLU A O 1
ATOM 608 N N . GLU A 1 76 ? 45.267 -4.647 -25.346 1.00 91.38 76 GLU A N 1
ATOM 609 C CA . GLU A 1 76 ? 44.865 -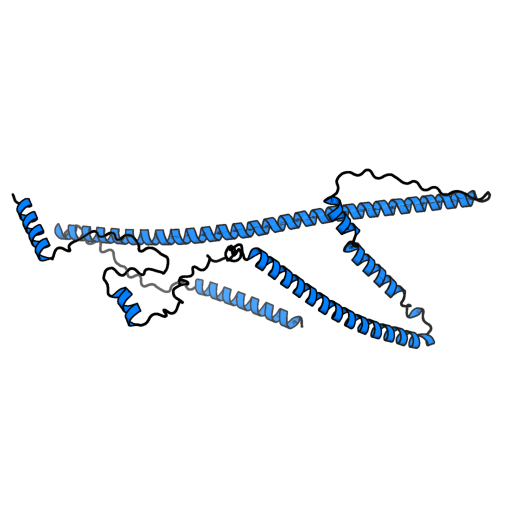3.282 -25.008 1.00 91.38 76 GLU A CA 1
ATOM 610 C C . GLU A 1 76 ? 43.405 -3.019 -25.367 1.00 91.38 76 GLU A C 1
ATOM 612 O O . GLU A 1 76 ? 42.651 -2.486 -24.549 1.00 91.38 76 GLU A O 1
ATOM 617 N N . ARG A 1 77 ? 42.955 -3.471 -26.545 1.00 87.62 77 ARG A N 1
ATOM 618 C CA . ARG A 1 77 ? 41.547 -3.359 -26.942 1.00 87.62 77 ARG A CA 1
ATOM 619 C C . ARG A 1 77 ? 40.626 -4.102 -25.972 1.00 87.62 77 ARG A C 1
ATOM 621 O O . ARG A 1 77 ? 39.604 -3.553 -25.568 1.00 87.62 77 ARG A O 1
ATOM 628 N N . ARG A 1 78 ? 40.997 -5.313 -25.543 1.00 87.75 78 ARG A N 1
ATOM 629 C CA . ARG A 1 78 ? 40.227 -6.103 -24.561 1.00 87.75 78 ARG A CA 1
ATOM 630 C C . ARG A 1 78 ? 40.262 -5.499 -23.161 1.00 87.75 78 ARG A C 1
ATOM 632 O O . ARG A 1 78 ? 39.287 -5.604 -22.421 1.00 87.75 78 ARG A O 1
ATOM 639 N N . LYS A 1 79 ? 41.373 -4.875 -22.774 1.00 93.00 79 LYS A N 1
ATOM 640 C CA . LYS A 1 79 ? 41.485 -4.148 -21.507 1.00 93.00 79 LYS A CA 1
ATOM 641 C C . LYS A 1 79 ? 40.579 -2.920 -21.508 1.00 93.00 79 LYS A C 1
ATOM 643 O O . LYS A 1 79 ? 39.819 -2.755 -20.563 1.00 93.00 79 LYS A O 1
ATOM 648 N N . LYS A 1 80 ? 40.592 -2.141 -22.590 1.00 91.88 80 LYS A N 1
ATOM 649 C CA . LYS A 1 80 ? 39.752 -0.953 -22.764 1.00 91.88 80 LYS A CA 1
ATOM 650 C C . LYS A 1 80 ? 38.260 -1.287 -22.807 1.00 91.88 80 LYS A C 1
ATOM 652 O O . LYS A 1 80 ? 37.463 -0.560 -22.232 1.00 91.88 80 LYS A O 1
ATOM 657 N N . GLU A 1 81 ? 37.888 -2.397 -23.444 1.00 83.00 81 GLU A N 1
ATOM 658 C CA . GLU A 1 81 ? 36.507 -2.903 -23.453 1.00 83.00 81 GLU A CA 1
ATOM 659 C C . GLU A 1 81 ? 36.036 -3.266 -22.035 1.00 83.00 81 GLU A C 1
ATOM 661 O O . GLU A 1 81 ? 34.988 -2.799 -21.599 1.00 83.00 81 GLU A O 1
ATOM 666 N N . ARG A 1 82 ? 36.851 -4.005 -21.269 1.00 84.81 82 ARG A N 1
ATOM 667 C CA . ARG A 1 82 ? 36.535 -4.330 -19.867 1.00 84.81 82 ARG A CA 1
ATOM 668 C C . ARG A 1 82 ? 36.468 -3.096 -18.973 1.00 84.81 82 ARG A C 1
ATOM 670 O O . ARG A 1 82 ? 35.567 -2.998 -18.152 1.00 84.81 82 ARG A O 1
ATOM 677 N N . GLU A 1 83 ? 37.402 -2.163 -19.126 1.00 90.50 83 GLU A N 1
ATOM 678 C CA . GLU A 1 83 ? 37.430 -0.926 -18.341 1.00 90.50 83 GLU A CA 1
ATOM 679 C C . GLU A 1 83 ? 36.202 -0.050 -18.628 1.00 90.50 83 GLU A C 1
ATOM 681 O O . GLU A 1 83 ? 35.591 0.467 -17.695 1.00 90.50 83 GLU A O 1
ATOM 686 N N . ALA A 1 84 ? 35.774 0.037 -19.893 1.00 91.75 84 ALA A N 1
ATOM 687 C CA . ALA A 1 84 ? 34.543 0.727 -20.272 1.00 91.75 84 ALA A CA 1
ATOM 688 C C . ALA A 1 84 ? 33.295 0.051 -19.676 1.00 91.75 84 ALA A C 1
ATOM 690 O O . ALA A 1 84 ? 32.446 0.730 -19.100 1.00 91.75 84 ALA A O 1
ATOM 691 N N . GLU A 1 85 ? 33.198 -1.281 -19.742 1.00 82.62 85 GLU A N 1
ATOM 692 C CA . GLU A 1 85 ? 32.096 -2.032 -19.124 1.00 82.62 85 GLU A CA 1
ATOM 693 C C . GLU A 1 85 ? 32.064 -1.866 -17.592 1.00 82.62 85 GLU A C 1
ATOM 695 O O . GLU A 1 85 ? 30.998 -1.689 -16.992 1.00 82.62 85 GLU A O 1
ATOM 700 N N . GLU A 1 86 ? 33.226 -1.895 -16.935 1.00 86.88 86 GLU A N 1
ATOM 701 C CA . GLU A 1 86 ? 33.349 -1.686 -15.490 1.00 86.88 86 GLU A CA 1
ATOM 702 C C . GLU A 1 86 ? 32.980 -0.255 -15.080 1.00 86.88 86 GLU A C 1
ATOM 704 O O . GLU A 1 86 ? 32.288 -0.063 -14.072 1.00 86.88 86 GLU A O 1
ATOM 709 N N . GLU A 1 87 ? 33.380 0.749 -15.860 1.00 89.69 87 GLU A N 1
ATOM 710 C CA . GLU A 1 87 ? 33.035 2.147 -15.621 1.00 89.69 87 GLU A CA 1
ATOM 711 C C . GLU A 1 87 ? 31.537 2.412 -15.820 1.00 89.69 87 GLU A C 1
ATOM 713 O O . GLU A 1 87 ? 30.910 3.051 -14.967 1.00 89.69 87 GLU A O 1
ATOM 718 N N . GLU A 1 88 ? 30.915 1.849 -16.859 1.00 85.06 88 GLU A N 1
ATOM 719 C CA . GLU A 1 88 ? 29.463 1.921 -17.050 1.00 85.06 88 GLU A CA 1
ATOM 720 C C . GLU A 1 88 ? 28.702 1.259 -15.891 1.00 85.06 88 GLU A C 1
ATOM 722 O O . GLU A 1 88 ? 27.734 1.822 -15.360 1.00 85.06 88 GLU A O 1
ATOM 727 N N . LEU A 1 89 ? 29.166 0.094 -15.424 1.00 84.25 89 LEU A N 1
ATOM 728 C CA . LEU A 1 89 ? 28.597 -0.580 -14.256 1.00 84.25 89 LEU A CA 1
ATOM 729 C C . LEU A 1 89 ? 28.769 0.240 -12.972 1.00 84.25 89 LEU A C 1
ATOM 731 O O . LEU A 1 89 ? 27.850 0.272 -12.144 1.00 84.25 89 LEU A O 1
ATOM 735 N N . ARG A 1 90 ? 29.913 0.910 -12.792 1.00 92.50 90 ARG A N 1
ATOM 736 C CA . ARG A 1 90 ? 30.176 1.799 -11.650 1.00 92.50 90 ARG A CA 1
ATOM 737 C C . ARG A 1 90 ? 29.231 2.999 -11.672 1.00 92.50 90 ARG A C 1
ATOM 739 O O . ARG A 1 90 ? 28.544 3.236 -10.680 1.00 92.50 90 ARG A O 1
ATOM 746 N N . MET A 1 91 ? 29.110 3.677 -12.813 1.00 90.56 91 MET A N 1
ATOM 747 C CA . MET A 1 91 ? 28.213 4.823 -12.999 1.00 90.56 91 MET A CA 1
ATOM 748 C C . MET A 1 91 ? 26.742 4.449 -12.772 1.00 90.56 91 MET A C 1
ATOM 750 O O . MET A 1 91 ? 25.975 5.214 -12.177 1.00 90.56 91 MET A O 1
ATOM 754 N N . LEU A 1 92 ? 26.327 3.252 -13.199 1.00 87.00 92 LEU A N 1
ATOM 755 C CA . LEU A 1 92 ? 24.964 2.769 -12.984 1.00 87.00 92 LEU A CA 1
ATOM 756 C C . LEU A 1 92 ? 24.681 2.480 -11.502 1.00 87.00 92 LEU A C 1
ATOM 758 O O . LEU A 1 92 ? 23.612 2.842 -11.001 1.00 87.00 92 LEU A O 1
ATOM 762 N N . LYS A 1 93 ? 25.638 1.865 -10.793 1.00 87.81 93 LYS A N 1
ATOM 763 C CA . LYS A 1 93 ? 25.547 1.622 -9.345 1.00 87.81 93 LYS A CA 1
ATOM 764 C C . LYS A 1 93 ? 25.508 2.928 -8.559 1.00 87.81 93 LYS A C 1
ATOM 766 O O . LYS A 1 93 ? 24.629 3.082 -7.718 1.00 87.81 93 LYS A O 1
ATOM 771 N N . GLU A 1 94 ? 26.369 3.887 -8.887 1.00 90.75 94 GLU A N 1
ATOM 772 C CA . GLU A 1 94 ? 26.395 5.206 -8.246 1.00 90.75 94 GLU A CA 1
ATOM 773 C C . GLU A 1 94 ? 25.076 5.962 -8.467 1.00 90.75 94 GLU A C 1
ATOM 775 O O . GLU A 1 94 ? 24.508 6.541 -7.544 1.00 90.75 94 GLU A O 1
ATOM 780 N N . LYS A 1 95 ? 24.497 5.892 -9.672 1.00 89.88 95 LYS A N 1
ATOM 781 C CA . LYS A 1 95 ? 23.183 6.488 -9.959 1.00 89.88 95 LYS A CA 1
ATOM 782 C C . LYS A 1 95 ? 22.051 5.813 -9.178 1.00 89.88 95 LYS A C 1
ATOM 784 O O . LYS A 1 95 ? 21.102 6.485 -8.769 1.00 89.88 95 LYS A O 1
ATOM 789 N N . GLN A 1 96 ? 22.124 4.498 -8.976 1.00 79.62 96 GLN A N 1
ATOM 790 C CA . GLN A 1 96 ? 21.151 3.754 -8.177 1.00 79.62 96 GLN A CA 1
ATOM 791 C C . GLN A 1 96 ? 21.282 4.072 -6.682 1.00 79.62 96 GLN A C 1
ATOM 793 O O . GLN A 1 96 ? 20.265 4.251 -6.007 1.00 79.62 96 GLN A O 1
ATOM 798 N N . GLU A 1 97 ? 22.513 4.177 -6.184 1.00 86.44 97 GLU A N 1
ATOM 799 C CA . GLU A 1 97 ? 22.811 4.577 -4.813 1.00 86.44 97 GLU A CA 1
ATOM 800 C C . GLU A 1 97 ? 22.367 6.016 -4.555 1.00 86.44 97 GLU A C 1
ATOM 802 O O . GLU A 1 97 ? 21.636 6.253 -3.599 1.00 86.44 97 GLU A O 1
ATOM 807 N N . ARG A 1 98 ? 22.660 6.953 -5.464 1.00 91.56 98 ARG A N 1
ATOM 808 C CA . ARG A 1 98 ? 22.196 8.344 -5.375 1.00 91.56 98 ARG A CA 1
ATOM 809 C C . ARG A 1 98 ? 20.675 8.438 -5.257 1.00 91.56 98 ARG A C 1
ATOM 811 O O . ARG A 1 98 ? 20.175 9.110 -4.367 1.00 91.56 98 ARG A O 1
ATOM 818 N N . ARG A 1 99 ? 19.928 7.685 -6.075 1.00 85.88 99 ARG A N 1
ATOM 819 C CA . ARG A 1 99 ? 18.455 7.602 -5.974 1.00 85.88 99 ARG A CA 1
ATOM 820 C C . ARG A 1 99 ? 17.969 6.959 -4.676 1.00 85.88 99 ARG A C 1
ATOM 822 O O . ARG A 1 99 ? 16.810 7.122 -4.305 1.00 85.88 99 ARG A O 1
ATOM 829 N N . ARG A 1 100 ? 18.775 6.109 -4.039 1.00 89.75 100 ARG A N 1
ATOM 830 C CA . ARG A 1 100 ? 18.451 5.520 -2.733 1.00 89.75 100 ARG A CA 1
ATOM 831 C C . ARG A 1 100 ? 18.706 6.531 -1.620 1.00 89.75 100 ARG A C 1
ATOM 833 O O . ARG A 1 100 ? 17.848 6.664 -0.758 1.00 89.75 100 ARG A O 1
ATOM 840 N N . LEU A 1 101 ? 19.822 7.250 -1.694 1.00 86.50 101 LEU A N 1
ATOM 841 C CA . LEU A 1 101 ? 20.199 8.291 -0.747 1.00 86.50 101 LEU A CA 1
ATOM 842 C C . LEU A 1 101 ? 19.209 9.461 -0.775 1.00 86.50 101 LEU A C 1
ATOM 844 O O . LEU A 1 101 ? 18.785 9.908 0.279 1.00 86.50 101 LEU A O 1
ATOM 848 N N . GLU A 1 102 ? 18.778 9.890 -1.961 1.00 85.25 102 GLU A N 1
ATOM 849 C CA . GLU A 1 102 ? 17.767 10.941 -2.143 1.00 85.25 102 GLU A CA 1
ATOM 850 C C . GLU A 1 102 ? 16.427 10.546 -1.502 1.00 85.25 102 GLU A C 1
ATOM 852 O O . GLU A 1 102 ? 15.888 11.289 -0.690 1.00 85.25 102 GLU A O 1
ATOM 857 N N . ARG A 1 103 ? 15.949 9.316 -1.743 1.00 85.50 103 ARG A N 1
ATOM 858 C CA . ARG A 1 103 ? 14.739 8.789 -1.082 1.00 85.50 103 ARG A CA 1
ATOM 859 C C . ARG A 1 103 ? 14.881 8.709 0.437 1.00 85.50 103 ARG A C 1
ATOM 861 O O . ARG A 1 103 ? 13.924 8.976 1.152 1.00 85.50 103 ARG A O 1
ATOM 868 N N . GLU A 1 104 ? 16.056 8.327 0.932 1.00 86.62 104 GLU A N 1
ATOM 869 C CA . GLU A 1 104 ? 16.321 8.264 2.371 1.00 86.62 104 GLU A CA 1
ATOM 870 C C . GLU A 1 104 ? 16.384 9.666 3.001 1.00 86.62 104 GLU A C 1
ATOM 872 O O . GLU A 1 104 ? 15.924 9.852 4.127 1.00 86.62 104 GLU A O 1
ATOM 877 N N . GLN A 1 105 ? 16.920 10.658 2.286 1.00 88.88 105 GLN A N 1
ATOM 878 C CA . GLN A 1 105 ? 16.929 12.059 2.714 1.00 88.88 105 GLN A CA 1
ATOM 879 C C . GLN A 1 105 ? 15.512 12.640 2.747 1.00 88.88 105 GLN A C 1
ATOM 881 O O . GLN A 1 105 ? 15.124 13.198 3.770 1.00 88.88 105 GLN A O 1
ATOM 886 N N . GLU A 1 106 ? 14.711 12.426 1.700 1.00 85.19 106 GLU A N 1
ATOM 887 C CA . GLU A 1 106 ? 13.301 12.835 1.662 1.00 85.19 106 GLU A CA 1
ATOM 888 C C . GLU A 1 106 ? 12.477 12.164 2.776 1.00 85.19 106 GLU A C 1
ATOM 890 O O . GLU A 1 106 ? 11.646 12.808 3.418 1.00 85.19 106 GLU A O 1
ATOM 895 N N . GLU A 1 107 ? 12.713 10.876 3.056 1.00 86.50 107 GLU A N 1
ATOM 896 C CA . GLU A 1 107 ? 12.046 10.162 4.151 1.00 86.50 107 GLU A CA 1
ATOM 897 C C . GLU A 1 107 ? 12.451 10.717 5.524 1.00 86.50 107 GLU A C 1
ATOM 899 O O . GLU A 1 107 ? 11.586 10.908 6.383 1.00 86.50 107 GLU A O 1
ATOM 904 N N . LYS A 1 108 ? 13.739 11.031 5.725 1.00 91.38 108 LYS A N 1
ATOM 905 C CA . LYS A 1 108 ? 14.235 11.666 6.956 1.00 91.38 108 LYS A CA 1
ATOM 906 C C . LYS A 1 108 ? 13.650 13.060 7.155 1.00 91.38 108 LYS A C 1
ATOM 908 O O . LYS A 1 108 ? 13.172 13.342 8.250 1.00 91.38 108 LYS A O 1
ATOM 913 N N . GLU A 1 109 ? 13.615 13.891 6.117 1.00 90.56 109 GLU A N 1
ATOM 914 C CA . GLU A 1 109 ? 13.043 15.241 6.188 1.00 90.56 109 GLU A CA 1
ATOM 915 C C . GLU A 1 109 ? 11.531 15.190 6.470 1.00 90.56 109 GLU A C 1
ATOM 917 O O . GLU A 1 109 ? 11.017 15.897 7.340 1.00 90.56 109 GLU A O 1
ATOM 922 N N . MET A 1 110 ? 10.804 14.277 5.817 1.00 79.25 110 MET A N 1
ATOM 923 C CA . MET A 1 110 ? 9.378 14.060 6.079 1.00 79.25 110 MET A CA 1
ATOM 924 C C . MET A 1 110 ? 9.112 13.498 7.481 1.00 79.25 110 MET A C 1
ATOM 926 O O . MET A 1 110 ? 8.096 13.837 8.094 1.00 79.25 110 MET A O 1
ATOM 930 N N . ALA A 1 111 ? 9.997 12.650 8.008 1.00 89.62 111 ALA A N 1
ATOM 931 C CA . ALA A 1 111 ? 9.910 12.150 9.374 1.00 89.62 111 ALA A CA 1
ATOM 932 C C . ALA A 1 111 ? 10.201 13.253 10.402 1.00 89.62 111 ALA A C 1
ATOM 934 O O . ALA A 1 111 ? 9.465 13.375 11.380 1.00 89.62 111 ALA A O 1
ATOM 935 N N . GLU A 1 112 ? 11.214 14.090 10.176 1.00 88.62 112 GLU A N 1
ATOM 936 C CA . GLU A 1 112 ? 11.544 15.225 11.043 1.00 88.62 112 GLU A CA 1
ATOM 937 C C . GLU A 1 112 ? 10.413 16.258 11.068 1.00 88.62 112 GLU A C 1
ATOM 939 O O . GLU A 1 112 ? 9.966 16.661 12.144 1.00 88.62 112 GLU A O 1
ATOM 944 N N . ARG A 1 113 ? 9.848 16.592 9.901 1.00 86.50 113 ARG A N 1
ATOM 945 C CA . ARG A 1 113 ? 8.681 17.476 9.795 1.00 86.50 113 ARG A CA 1
ATOM 946 C C . ARG A 1 113 ? 7.472 16.932 10.562 1.00 86.50 113 ARG A C 1
ATOM 948 O O . ARG A 1 113 ? 6.800 17.696 11.251 1.00 86.50 113 ARG A O 1
ATOM 955 N N . LYS A 1 114 ? 7.219 15.618 10.495 1.00 87.94 114 LYS A N 1
ATOM 956 C CA . LYS A 1 114 ? 6.163 14.964 11.289 1.00 87.94 114 LYS A CA 1
ATOM 957 C C . LYS A 1 114 ? 6.444 15.018 12.790 1.00 87.94 114 LYS A C 1
ATOM 959 O O . LYS A 1 114 ? 5.519 15.283 13.548 1.00 87.94 114 LYS A O 1
ATOM 964 N N . ARG A 1 115 ? 7.694 14.811 13.224 1.00 90.00 115 ARG A N 1
ATOM 965 C CA . ARG A 1 115 ? 8.070 14.903 14.647 1.00 90.00 115 ARG A CA 1
ATOM 966 C C . ARG A 1 115 ? 7.900 16.323 15.187 1.00 90.00 115 ARG A C 1
ATOM 968 O O . ARG A 1 115 ? 7.332 16.481 16.260 1.00 90.00 115 ARG A O 1
ATOM 975 N N . LEU A 1 116 ? 8.309 17.341 14.428 1.00 90.62 116 LEU A N 1
ATOM 976 C CA . LEU A 1 116 ? 8.105 18.752 14.779 1.00 90.62 116 LEU A CA 1
ATOM 977 C C . LEU A 1 116 ? 6.618 19.125 14.857 1.00 90.62 116 LEU A C 1
ATOM 979 O O . LEU A 1 116 ? 6.209 19.862 15.753 1.00 90.62 116 LEU A O 1
ATOM 983 N N . GLU A 1 117 ? 5.788 18.615 13.945 1.00 85.00 117 GLU A N 1
ATOM 984 C CA . GLU A 1 117 ? 4.343 18.860 13.963 1.00 85.00 117 GLU A CA 1
ATOM 985 C C . GLU A 1 117 ? 3.638 18.131 15.121 1.00 85.00 117 GLU A C 1
ATOM 987 O O . GLU A 1 117 ? 2.765 18.715 15.766 1.00 85.00 117 GLU A O 1
ATOM 992 N N . GLU A 1 118 ? 4.051 16.901 15.442 1.00 84.25 118 GLU A N 1
ATOM 993 C CA . GLU A 1 118 ? 3.576 16.154 16.613 1.00 84.25 118 GLU A CA 1
ATOM 994 C C . GLU A 1 118 ? 3.989 16.839 17.925 1.00 84.25 118 GLU A C 1
ATOM 996 O O . GLU A 1 118 ? 3.167 16.983 18.828 1.00 84.25 118 GLU A O 1
ATOM 1001 N N . GLU A 1 119 ? 5.224 17.338 18.020 1.00 86.62 119 GLU A N 1
ATOM 1002 C CA . GLU A 1 119 ? 5.709 18.081 19.185 1.00 86.62 119 GLU A CA 1
ATOM 1003 C C . GLU A 1 119 ? 4.973 19.419 19.351 1.00 86.62 119 GLU A C 1
ATOM 1005 O O . GLU A 1 119 ? 4.554 19.760 20.461 1.00 86.62 119 GLU A O 1
ATOM 1010 N N . ARG A 1 120 ? 4.713 20.144 18.252 1.00 87.44 120 ARG A N 1
ATOM 1011 C CA . ARG A 1 120 ? 3.894 21.366 18.276 1.00 87.44 120 ARG A CA 1
ATOM 1012 C C . ARG A 1 120 ? 2.463 21.070 18.724 1.00 87.44 120 ARG A C 1
ATOM 1014 O O . ARG A 1 120 ? 1.944 21.768 19.591 1.00 87.44 120 ARG A O 1
ATOM 1021 N N . ARG A 1 121 ? 1.847 20.007 18.198 1.00 84.31 121 ARG A N 1
ATOM 1022 C CA . ARG A 1 121 ? 0.494 19.573 18.580 1.00 84.31 121 ARG A CA 1
ATOM 1023 C C . ARG A 1 121 ? 0.427 19.149 20.048 1.00 84.31 121 ARG A C 1
ATOM 1025 O O . ARG A 1 121 ? -0.523 19.505 20.738 1.00 84.31 121 ARG A O 1
ATOM 1032 N N . LYS A 1 122 ? 1.444 18.444 20.548 1.00 86.00 122 LYS A N 1
ATOM 1033 C CA . LYS A 1 122 ? 1.544 18.048 21.958 1.00 86.00 122 LYS A CA 1
ATOM 1034 C C . LYS A 1 122 ? 1.694 19.263 22.875 1.00 86.00 122 LYS A C 1
ATOM 1036 O O . LYS A 1 122 ? 1.036 19.318 23.908 1.00 86.00 122 LYS A O 1
ATOM 1041 N N . LYS A 1 123 ? 2.490 20.259 22.474 1.00 86.19 123 LYS A N 1
ATOM 1042 C CA . LYS A 1 123 ? 2.655 21.519 23.213 1.00 86.19 123 LYS A CA 1
ATOM 1043 C C . LYS A 1 123 ? 1.372 22.358 23.227 1.00 86.19 123 LYS A C 1
ATOM 1045 O O . LYS A 1 123 ? 1.039 22.934 24.255 1.00 86.19 123 LYS A O 1
ATOM 1050 N N . GLU A 1 124 ? 0.625 22.392 22.124 1.00 83.50 124 GLU A N 1
ATOM 1051 C CA . GLU A 1 124 ? -0.698 23.034 22.063 1.00 83.50 124 GLU A CA 1
ATOM 1052 C C . GLU A 1 124 ? -1.745 22.297 22.915 1.00 83.50 124 GLU A C 1
ATOM 1054 O O . GLU A 1 124 ? -2.574 22.935 23.562 1.00 83.50 124 GLU A O 1
ATOM 1059 N N . GLU A 1 125 ? -1.710 20.962 22.961 1.00 79.81 125 GLU A N 1
ATOM 1060 C CA . GLU A 1 125 ? -2.600 20.165 23.812 1.00 79.81 125 GLU A CA 1
ATOM 1061 C C . GLU A 1 125 ? -2.264 20.323 25.303 1.00 79.81 125 GLU A C 1
ATOM 1063 O O . GLU A 1 125 ? -3.173 20.427 26.130 1.00 79.81 125 GLU A O 1
ATOM 1068 N N . GLU A 1 126 ? -0.978 20.418 25.644 1.00 82.81 126 GLU A N 1
ATOM 1069 C CA . GLU A 1 126 ? -0.505 20.715 26.996 1.00 82.81 126 GLU A CA 1
ATOM 1070 C C . GLU A 1 126 ? -0.858 22.150 27.423 1.00 82.81 126 GLU A C 1
ATOM 1072 O O . GLU A 1 126 ? -1.386 22.322 28.519 1.00 82.81 126 GLU A O 1
ATOM 1077 N N . ASP A 1 127 ? -0.706 23.160 26.553 1.00 82.38 127 ASP A N 1
ATOM 1078 C CA . ASP A 1 127 ? -1.149 24.540 26.830 1.00 82.38 127 ASP A CA 1
ATOM 1079 C C . ASP A 1 127 ? -2.678 24.619 26.976 1.00 82.38 127 ASP A C 1
ATOM 1081 O O . ASP A 1 127 ? -3.195 25.261 27.891 1.00 82.38 127 ASP A O 1
ATOM 1085 N N . ARG A 1 128 ? -3.440 23.897 26.140 1.00 80.12 128 ARG A N 1
ATOM 1086 C CA . ARG A 1 128 ? -4.906 23.820 26.268 1.00 80.12 128 ARG A CA 1
ATOM 1087 C C . ARG A 1 128 ? -5.320 23.141 27.571 1.00 80.12 128 ARG A C 1
ATOM 1089 O O . ARG A 1 128 ? -6.273 23.581 28.214 1.00 80.12 128 ARG A O 1
ATOM 1096 N N . ARG A 1 129 ? -4.620 22.078 27.974 1.00 81.81 129 ARG A N 1
ATOM 1097 C CA . ARG A 1 129 ? -4.860 21.377 29.241 1.00 81.81 129 ARG A CA 1
ATOM 1098 C C . ARG A 1 129 ? -4.497 22.254 30.441 1.00 81.81 129 ARG A C 1
ATOM 1100 O O . ARG A 1 129 ? -5.288 22.314 31.378 1.00 81.81 129 ARG A O 1
ATOM 1107 N N . ALA A 1 130 ? -3.384 22.983 30.379 1.00 83.56 130 ALA A N 1
ATOM 1108 C CA . ALA A 1 130 ? -2.959 23.926 31.410 1.00 83.56 130 ALA A CA 1
ATOM 1109 C C . ALA A 1 130 ? -3.948 25.092 31.564 1.00 83.56 130 ALA A C 1
ATOM 1111 O O . ALA A 1 130 ? -4.333 25.418 32.684 1.00 83.56 130 ALA A O 1
ATOM 1112 N N . ARG A 1 131 ? -4.453 25.661 30.459 1.00 82.00 131 ARG A N 1
ATOM 1113 C CA . ARG A 1 131 ? -5.498 26.703 30.494 1.00 82.00 131 ARG A CA 1
ATOM 1114 C C . ARG A 1 131 ? -6.800 26.205 31.116 1.00 82.00 131 ARG A C 1
ATOM 1116 O O . ARG A 1 131 ? -7.393 26.917 31.919 1.00 82.00 131 ARG A O 1
ATOM 1123 N N . LEU A 1 132 ? -7.231 24.985 30.786 1.00 77.88 132 LEU A N 1
ATOM 1124 C CA . LEU A 1 132 ? -8.428 24.376 31.379 1.00 77.88 132 LEU A CA 1
ATOM 1125 C C . LEU A 1 132 ? -8.245 24.081 32.872 1.00 77.88 132 LEU A C 1
ATOM 1127 O O . LEU A 1 132 ? -9.191 24.220 33.645 1.00 77.88 132 LEU A O 1
ATOM 1131 N N . GLU A 1 133 ? -7.046 23.685 33.294 1.00 79.94 133 GLU A N 1
ATOM 1132 C CA . GLU A 1 133 ? -6.731 23.456 34.703 1.00 79.94 133 GLU A CA 1
ATOM 1133 C C . GLU A 1 133 ? -6.634 24.768 35.495 1.00 79.94 133 GLU A C 1
ATOM 1135 O O . GLU A 1 133 ? -7.161 24.840 36.605 1.00 79.94 133 GLU A O 1
ATOM 1140 N N . GLU A 1 134 ? -6.072 25.831 34.912 1.00 79.56 134 GLU A N 1
ATOM 1141 C CA . GLU A 1 134 ? -6.054 27.169 35.512 1.00 79.56 134 GLU A CA 1
ATOM 1142 C C . GLU A 1 134 ? -7.462 27.781 35.585 1.00 79.56 134 GLU A C 1
ATOM 1144 O O . GLU A 1 134 ? -7.825 28.364 36.606 1.00 79.56 134 GLU A O 1
ATOM 1149 N N . GLU A 1 135 ? -8.296 27.610 34.555 1.00 80.00 135 GLU A N 1
ATOM 1150 C CA . GLU A 1 135 ? -9.698 28.041 34.571 1.00 80.00 135 GLU A CA 1
ATOM 1151 C C . GLU A 1 135 ? -10.513 27.238 35.596 1.00 80.00 135 GLU A C 1
ATOM 1153 O O . GLU A 1 135 ? -11.310 27.810 36.341 1.00 80.00 135 GLU A O 1
ATOM 1158 N N . ARG A 1 136 ? -10.271 25.924 35.714 1.00 79.31 136 ARG A N 1
ATOM 1159 C CA . ARG A 1 136 ? -10.888 25.086 36.751 1.00 79.31 136 ARG A CA 1
ATOM 1160 C C . ARG A 1 136 ? -10.450 25.521 38.149 1.00 79.31 136 ARG A C 1
ATOM 1162 O O . ARG A 1 136 ? -11.307 25.622 39.022 1.00 79.31 136 ARG A O 1
ATOM 1169 N N . ARG A 1 137 ? -9.165 25.838 38.349 1.00 79.25 137 ARG A N 1
ATOM 1170 C CA . ARG A 1 137 ? -8.638 26.355 39.621 1.00 79.25 137 ARG A CA 1
A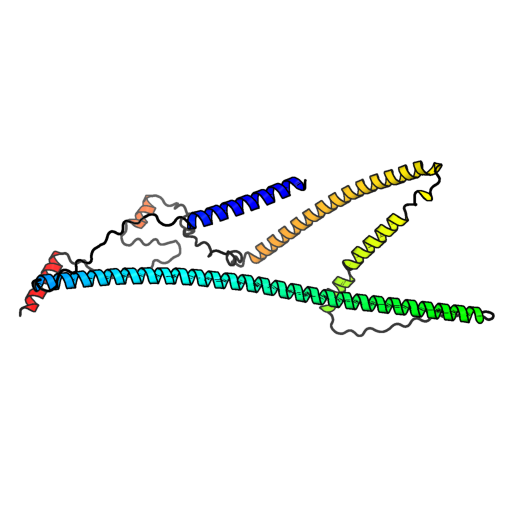TOM 1171 C C . ARG A 1 137 ? -9.225 27.726 39.954 1.00 79.25 137 ARG A C 1
ATOM 1173 O O . ARG A 1 137 ? -9.694 27.916 41.068 1.00 79.25 137 ARG A O 1
ATOM 1180 N N . LYS A 1 138 ? -9.312 28.647 38.985 1.00 78.88 138 LYS A N 1
ATOM 1181 C CA . LYS A 1 138 ? -9.981 29.950 39.156 1.00 78.88 138 LYS A CA 1
ATOM 1182 C C . LYS A 1 138 ? -11.462 29.799 39.472 1.00 78.88 138 LYS A C 1
ATOM 1184 O O . LYS A 1 138 ? -11.960 30.500 40.339 1.00 78.88 138 LYS A O 1
ATOM 1189 N N . LYS A 1 139 ? -12.163 28.864 38.829 1.00 77.81 139 LYS A N 1
ATOM 1190 C CA . LYS A 1 139 ? -13.578 28.579 39.102 1.00 77.81 139 LYS A CA 1
ATOM 1191 C C . LYS A 1 139 ? -13.785 27.928 40.467 1.00 77.81 139 LYS A C 1
ATOM 1193 O O . LYS A 1 139 ? -14.826 28.135 41.077 1.00 77.81 139 LYS A O 1
ATOM 1198 N N . GLU A 1 140 ? -12.825 27.151 40.956 1.00 77.94 140 GLU A N 1
ATOM 1199 C CA . GLU A 1 140 ? -12.852 26.564 42.297 1.00 77.94 140 GLU A CA 1
ATOM 1200 C C . GLU A 1 140 ? -12.510 27.600 43.376 1.00 77.94 140 GLU A C 1
ATOM 1202 O O . GLU A 1 140 ? -13.211 27.672 44.381 1.00 77.94 140 GLU A O 1
ATOM 1207 N N . GLU A 1 141 ? -11.537 28.481 43.132 1.00 77.12 141 GLU A N 1
ATOM 1208 C CA . GLU A 1 141 ? -11.237 29.650 43.968 1.00 77.12 141 GLU A CA 1
ATOM 1209 C C . GLU A 1 141 ? -12.414 30.640 43.990 1.00 77.12 141 GLU A C 1
ATOM 1211 O O . GLU A 1 141 ? -12.799 31.119 45.054 1.00 77.12 141 GLU A O 1
ATOM 1216 N N . GLU A 1 142 ? -13.051 30.899 42.845 1.00 73.75 142 GLU A N 1
ATOM 1217 C CA . GLU A 1 142 ? -14.252 31.727 42.734 1.00 73.75 142 GLU A CA 1
ATOM 1218 C C . GLU A 1 142 ? -15.457 31.036 43.365 1.00 73.75 142 GLU A C 1
ATOM 1220 O O . GLU A 1 142 ? -16.232 31.698 44.038 1.00 73.75 142 GLU A O 1
ATOM 1225 N N . LYS A 1 143 ? -15.618 29.714 43.233 1.00 72.50 143 LYS A N 1
ATOM 1226 C CA . LYS A 1 143 ? -16.672 28.964 43.928 1.00 72.50 143 LYS A CA 1
ATOM 1227 C C . LYS A 1 143 ? -16.435 28.957 45.430 1.00 72.50 143 LYS A C 1
ATOM 1229 O O . LYS A 1 143 ? -17.411 29.089 46.145 1.00 72.50 143 LYS A O 1
ATOM 1234 N N . ASN A 1 144 ? -15.200 28.866 45.913 1.00 69.50 144 ASN A N 1
ATOM 1235 C CA . ASN A 1 144 ? -14.874 28.945 47.337 1.00 69.50 144 ASN A CA 1
ATOM 1236 C C . ASN A 1 144 ? -15.107 30.371 47.873 1.00 69.50 144 ASN A C 1
ATOM 1238 O O . ASN A 1 144 ? -15.767 30.559 48.891 1.00 69.50 144 ASN A O 1
ATOM 1242 N N . LYS A 1 145 ? -14.701 31.399 47.115 1.00 67.25 145 LYS A N 1
ATOM 1243 C CA . LYS A 1 145 ? -14.962 32.817 47.414 1.00 67.25 145 LYS A CA 1
ATOM 1244 C C . LYS A 1 145 ? -16.449 33.170 47.323 1.00 67.25 145 LYS A C 1
ATOM 1246 O O . LYS A 1 145 ? -16.958 33.936 48.131 1.00 67.25 145 LYS A O 1
ATOM 1251 N N . ARG A 1 146 ? -17.176 32.570 46.380 1.00 60.31 146 ARG A N 1
ATOM 1252 C CA . ARG A 1 146 ? -18.627 32.685 46.235 1.00 60.31 146 ARG A CA 1
ATOM 1253 C C . ARG A 1 146 ? -19.329 31.874 47.306 1.00 60.31 146 ARG A C 1
ATOM 1255 O O . ARG A 1 146 ? -20.287 32.373 47.840 1.00 60.31 146 ARG A O 1
ATOM 1262 N N . GLN A 1 147 ? -18.856 30.712 47.732 1.00 61.03 147 GLN A N 1
ATOM 1263 C CA . GLN A 1 147 ? -19.408 30.004 48.892 1.00 61.03 147 GLN A CA 1
ATOM 1264 C C . GLN A 1 147 ? -19.191 30.811 50.184 1.00 61.03 147 GLN A C 1
ATOM 1266 O O . GLN A 1 147 ? -20.032 30.761 51.075 1.00 61.03 147 GLN A O 1
ATOM 1271 N N . GLN A 1 148 ? -18.148 31.648 50.223 1.00 59.38 148 GLN A N 1
ATOM 1272 C CA . GLN A 1 148 ? -17.940 32.687 51.237 1.00 59.38 148 GLN A CA 1
ATOM 1273 C C . GLN A 1 148 ? -18.884 33.904 51.098 1.00 59.38 148 GLN A C 1
ATOM 1275 O O . GLN A 1 148 ? -19.189 34.541 52.099 1.00 59.38 148 GLN A O 1
ATOM 1280 N N . MET A 1 149 ? -19.374 34.222 49.891 1.00 57.59 149 MET A N 1
ATOM 1281 C CA . MET A 1 149 ? -20.201 35.413 49.595 1.00 57.59 149 MET A CA 1
ATOM 1282 C C . MET A 1 149 ? -21.676 35.104 49.246 1.00 57.59 149 MET A C 1
ATOM 1284 O O . MET A 1 149 ? -22.497 36.012 49.157 1.00 57.59 149 MET A O 1
ATOM 1288 N N . ASN A 1 150 ? -22.068 33.836 49.087 1.00 50.00 150 ASN A N 1
ATOM 1289 C CA . ASN A 1 150 ? -23.406 33.381 48.669 1.00 50.00 150 ASN A CA 1
ATOM 1290 C C . ASN A 1 150 ? -24.347 33.190 49.870 1.00 50.00 150 ASN A C 1
ATOM 1292 O O . ASN A 1 150 ? -25.285 32.397 49.823 1.00 50.00 150 ASN A O 1
ATOM 1296 N N . PHE A 1 151 ? -24.109 33.989 50.913 1.00 49.94 151 PHE A N 1
ATOM 1297 C CA . PHE A 1 151 ? -25.138 34.479 51.823 1.00 49.94 151 PHE A CA 1
ATOM 1298 C C . PHE A 1 151 ? -26.044 35.541 51.154 1.00 49.94 151 PHE A C 1
ATOM 1300 O O . PHE A 1 151 ? -27.021 35.970 51.757 1.00 49.94 151 PHE A O 1
ATOM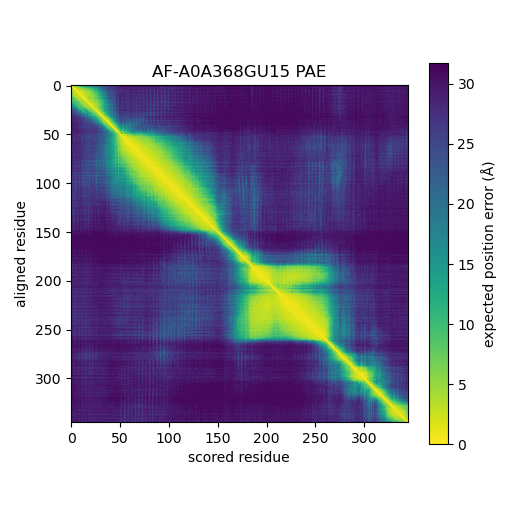 1307 N N . ALA A 1 152 ? -25.799 35.954 49.899 1.00 43.16 152 ALA A N 1
ATOM 1308 C CA . ALA A 1 152 ? -26.687 36.891 49.208 1.00 43.16 152 ALA A CA 1
ATOM 1309 C C . ALA A 1 152 ? -26.800 36.666 47.683 1.00 43.16 152 ALA A C 1
ATOM 1311 O O . ALA A 1 152 ? -25.839 36.861 46.947 1.00 43.16 152 ALA A O 1
ATOM 1312 N N . GLY A 1 153 ? -28.024 36.357 47.230 1.00 35.00 153 GLY A N 1
ATOM 1313 C CA . GLY A 1 153 ? -28.619 36.899 45.993 1.00 35.00 153 GLY A CA 1
ATOM 1314 C C . GLY A 1 153 ? -28.344 36.201 44.649 1.00 35.00 153 GLY A C 1
ATOM 1315 O O . GLY A 1 153 ? -27.209 35.972 44.256 1.00 35.00 153 GLY A O 1
ATOM 1316 N N . ALA A 1 154 ? -29.423 35.908 43.913 1.00 37.38 154 ALA A N 1
ATOM 1317 C CA . ALA A 1 154 ? -29.474 35.196 42.627 1.00 37.38 154 ALA A CA 1
ATOM 1318 C C . ALA A 1 154 ? -29.456 36.151 41.381 1.00 37.38 154 ALA A C 1
ATOM 1320 O O . ALA A 1 154 ? -28.910 37.242 41.491 1.00 37.38 154 ALA A O 1
ATOM 1321 N N . PRO A 1 155 ? -29.967 35.780 40.179 1.00 49.00 155 PRO A N 1
ATOM 1322 C CA . PRO A 1 155 ? -29.199 35.349 38.997 1.00 49.00 155 PRO A CA 1
ATOM 1323 C C . PRO A 1 155 ? -29.392 36.239 37.735 1.00 49.00 155 PRO A C 1
ATOM 1325 O O . PRO A 1 155 ? -30.330 37.024 37.666 1.00 49.00 155 PRO A O 1
ATOM 1328 N N . GLY A 1 156 ? -28.600 36.043 36.665 1.00 33.06 156 GLY A N 1
ATOM 1329 C CA . GLY A 1 156 ? -29.005 36.517 35.326 1.00 33.06 156 GLY A CA 1
ATOM 1330 C C . GLY A 1 156 ? -27.936 36.554 34.220 1.00 33.06 156 GLY A C 1
ATOM 1331 O O . GLY A 1 156 ? -26.814 36.980 34.457 1.00 33.06 156 GLY A O 1
ATOM 1332 N N . GLY A 1 157 ? -28.346 36.184 32.994 1.00 36.31 157 GLY A N 1
ATOM 1333 C CA . GLY A 1 157 ? -27.839 36.754 31.729 1.00 36.31 157 GLY A CA 1
ATOM 1334 C C . GLY A 1 157 ? -26.836 35.935 30.897 1.00 36.31 157 GLY A C 1
ATOM 1335 O O . GLY A 1 157 ? -25.726 35.677 31.335 1.00 36.31 157 GLY A O 1
ATOM 1336 N N . ARG A 1 158 ? -27.208 35.579 29.656 1.00 47.16 158 ARG A N 1
ATOM 1337 C CA . ARG A 1 158 ? -26.379 34.931 28.611 1.00 47.16 158 ARG A CA 1
ATOM 1338 C C . ARG A 1 158 ? -25.990 35.982 27.553 1.00 47.16 158 ARG A C 1
ATOM 1340 O O . ARG A 1 158 ? -26.846 36.799 27.240 1.00 47.16 158 ARG A O 1
ATOM 1347 N N . ASN A 1 159 ? -24.791 35.929 26.957 1.00 40.12 159 ASN A N 1
ATOM 1348 C CA . ASN A 1 159 ? -24.418 36.738 25.777 1.00 40.12 159 ASN A CA 1
ATOM 1349 C C . ASN A 1 159 ? -23.463 35.962 24.842 1.00 40.12 159 ASN A C 1
ATOM 1351 O O . ASN A 1 159 ? -22.402 35.521 25.274 1.00 40.12 159 ASN A O 1
ATOM 1355 N N . PHE A 1 160 ? -23.845 35.801 23.568 1.00 38.19 160 PHE A N 1
ATOM 1356 C CA . PHE A 1 160 ? -23.036 35.227 22.479 1.00 38.19 160 PHE A CA 1
ATOM 1357 C C . PHE A 1 160 ? -22.560 36.345 21.532 1.00 38.19 160 PHE A C 1
ATOM 1359 O O . PHE A 1 160 ? -23.333 37.250 21.226 1.00 38.19 160 PHE A O 1
ATOM 1366 N N . VAL A 1 161 ? -21.322 36.253 21.030 1.00 41.38 161 VAL A N 1
ATOM 1367 C CA . VAL A 1 161 ? -20.719 37.162 20.033 1.00 41.38 161 VAL A CA 1
ATOM 1368 C C . VAL A 1 161 ? -20.298 36.348 18.802 1.00 41.38 161 VAL A C 1
ATOM 1370 O O . VAL A 1 161 ? -19.635 35.323 18.939 1.00 41.38 161 VAL A O 1
ATOM 1373 N N . ILE A 1 162 ? -20.685 36.807 17.606 1.00 45.50 162 ILE A N 1
ATOM 1374 C CA . ILE A 1 162 ? -20.356 36.221 16.294 1.00 45.50 162 ILE A CA 1
ATOM 1375 C C . ILE A 1 162 ? -19.257 37.070 15.628 1.00 45.50 162 ILE A C 1
ATOM 1377 O O . ILE A 1 162 ? -19.489 38.264 15.439 1.00 45.50 162 ILE A O 1
ATOM 1381 N N . PRO A 1 163 ? -18.104 36.507 15.216 1.00 48.44 163 PRO A N 1
ATOM 1382 C CA . PRO A 1 163 ? -17.179 37.198 14.322 1.00 48.44 163 PRO A CA 1
ATOM 1383 C C . PRO A 1 163 ? -17.403 36.835 12.844 1.00 48.44 163 PRO A C 1
ATOM 1385 O O . PRO A 1 163 ? -17.581 35.676 12.464 1.00 48.44 163 PRO A O 1
ATOM 1388 N N . THR A 1 164 ? -17.383 37.879 12.018 1.00 42.28 164 THR A N 1
ATOM 1389 C CA . THR A 1 164 ? -17.541 37.913 10.562 1.00 42.28 164 THR A CA 1
ATOM 1390 C C . THR A 1 164 ? -16.299 37.377 9.835 1.00 42.28 164 THR A C 1
ATOM 1392 O O . THR A 1 164 ? -15.169 37.753 10.141 1.00 42.28 164 THR A O 1
ATOM 1395 N N . LYS A 1 165 ? -16.502 36.492 8.848 1.00 40.34 165 LYS A N 1
ATOM 1396 C CA . LYS A 1 165 ? -15.452 35.960 7.960 1.00 40.34 165 LYS A CA 1
ATOM 1397 C C . LYS A 1 165 ? -15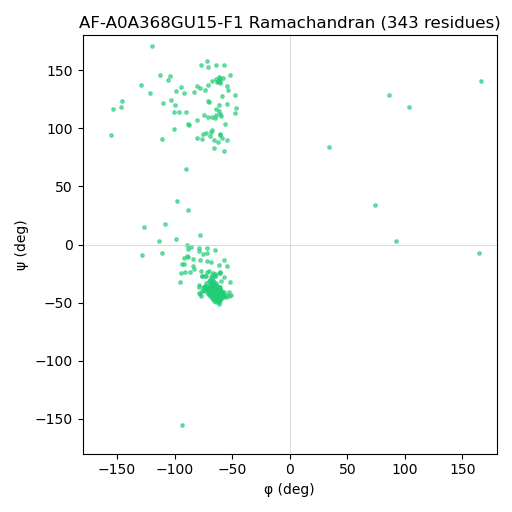.175 36.927 6.806 1.00 40.34 165 LYS A C 1
ATOM 1399 O O . LYS A 1 165 ? -16.102 37.341 6.116 1.00 40.34 165 LYS A O 1
ATOM 1404 N N . VAL A 1 166 ? -13.896 37.213 6.569 1.00 41.94 166 VAL A N 1
ATOM 1405 C CA . VAL A 1 166 ? -13.389 37.890 5.369 1.00 41.94 166 VAL A CA 1
ATOM 1406 C C . VAL A 1 166 ? -12.825 36.815 4.438 1.00 41.94 166 VAL A C 1
ATOM 1408 O O . VAL A 1 166 ? -11.864 36.131 4.777 1.00 41.94 166 VAL A O 1
ATOM 1411 N N . GLU A 1 167 ? -13.464 36.634 3.284 1.00 54.66 167 GLU A N 1
ATOM 1412 C CA . GLU A 1 167 ? -13.016 35.784 2.178 1.00 54.66 167 GLU A CA 1
ATOM 1413 C C . GLU A 1 167 ? -11.789 36.385 1.490 1.00 54.66 167 GLU A C 1
ATOM 1415 O O . GLU A 1 167 ? -11.933 37.470 0.934 1.00 54.66 167 GLU A O 1
ATOM 1420 N N . LYS A 1 168 ? -10.655 35.664 1.410 1.00 46.91 168 LYS A N 1
ATOM 1421 C CA . LYS A 1 168 ? -9.737 35.688 0.247 1.00 46.91 168 LYS A CA 1
ATOM 1422 C C . LYS A 1 168 ? -8.937 34.375 0.127 1.00 46.91 168 LYS A C 1
ATOM 1424 O O . LYS A 1 168 ? -8.066 34.104 0.934 1.00 46.91 168 LYS A O 1
ATOM 1429 N N . ASN A 1 169 ? -9.168 33.657 -0.978 1.00 50.84 169 ASN A N 1
ATOM 1430 C CA . ASN A 1 169 ? -8.179 32.857 -1.727 1.00 50.84 169 ASN A CA 1
ATOM 1431 C C . ASN A 1 169 ? -7.630 31.504 -1.210 1.00 50.84 169 ASN A C 1
ATOM 1433 O O . ASN A 1 169 ? -6.541 31.111 -1.608 1.00 50.84 169 ASN A O 1
ATOM 1437 N N . ASP A 1 170 ? -8.419 30.691 -0.509 1.00 53.19 170 ASP A N 1
ATOM 1438 C CA . ASP A 1 170 ? -8.009 29.317 -0.154 1.00 53.19 170 ASP A CA 1
ATOM 1439 C C . ASP A 1 170 ? -8.556 28.224 -1.087 1.00 53.19 170 ASP A C 1
ATOM 1441 O O . ASP A 1 170 ? -8.911 27.153 -0.635 1.00 53.19 170 ASP A O 1
ATOM 1445 N N . LYS A 1 171 ? -8.678 28.393 -2.408 1.00 60.59 171 LYS A N 1
ATOM 1446 C CA . LYS A 1 171 ? -9.322 27.322 -3.221 1.00 60.59 171 LYS A CA 1
ATOM 1447 C C . LYS A 1 171 ? -8.540 25.995 -3.256 1.00 60.59 171 LYS A C 1
ATOM 1449 O O . LYS A 1 171 ? -9.157 24.942 -3.379 1.00 60.59 171 LYS A O 1
ATOM 1454 N N . PHE A 1 172 ? -7.217 26.028 -3.081 1.00 50.59 172 PHE A N 1
ATOM 1455 C CA . PHE A 1 172 ? -6.386 24.820 -2.957 1.00 50.59 172 PHE A CA 1
ATOM 1456 C C . PHE A 1 172 ? -6.128 24.413 -1.497 1.00 50.59 172 PHE A C 1
ATOM 1458 O O . PHE A 1 172 ? -6.105 23.218 -1.204 1.00 50.59 172 PHE A O 1
ATOM 1465 N N . GLY A 1 173 ? -6.038 25.382 -0.576 1.00 56.69 173 GLY A N 1
ATOM 1466 C CA . GLY A 1 173 ? -6.025 25.140 0.871 1.00 56.69 173 GLY A CA 1
ATOM 1467 C C . GLY A 1 173 ? -7.320 24.478 1.341 1.00 56.69 173 GLY A C 1
ATOM 1468 O O . GLY A 1 173 ? -7.273 23.416 1.942 1.00 56.69 173 GLY A O 1
ATOM 1469 N N . ASN A 1 174 ? -8.474 24.993 0.915 1.00 62.09 174 ASN A N 1
ATOM 1470 C CA . ASN A 1 174 ? -9.807 24.466 1.205 1.00 62.09 174 ASN A CA 1
ATOM 1471 C C . ASN A 1 174 ? -10.029 23.051 0.680 1.00 62.09 174 ASN A C 1
ATOM 1473 O O . ASN A 1 174 ? -10.875 22.375 1.228 1.00 62.09 174 ASN A O 1
ATOM 1477 N N . ILE A 1 175 ? -9.332 22.559 -0.349 1.00 59.56 175 ILE A N 1
ATOM 1478 C CA . ILE A 1 175 ? -9.507 21.161 -0.792 1.00 59.56 175 ILE A CA 1
ATOM 1479 C C . ILE A 1 175 ? -8.753 20.201 0.129 1.00 59.56 175 ILE A C 1
ATOM 1481 O O . ILE A 1 175 ? -9.289 19.157 0.491 1.00 59.56 175 ILE A O 1
ATOM 1485 N N . VAL A 1 176 ? -7.527 20.543 0.533 1.00 58.41 176 VAL A N 1
ATOM 1486 C CA . VAL A 1 176 ? -6.747 19.738 1.488 1.00 58.41 176 VAL A CA 1
ATOM 1487 C C . VAL A 1 176 ? -7.360 19.841 2.883 1.00 58.41 176 VAL A C 1
ATOM 1489 O O . VAL A 1 176 ? -7.551 18.823 3.541 1.00 58.41 176 VAL A O 1
ATOM 1492 N N . GLN A 1 177 ? -7.764 21.046 3.277 1.00 59.06 177 GLN A N 1
ATOM 1493 C CA . GLN A 1 177 ? -8.424 21.342 4.538 1.00 59.06 177 GLN A CA 1
ATOM 1494 C C . GLN A 1 177 ? -9.843 20.765 4.568 1.00 59.06 177 GLN A C 1
ATOM 1496 O O . GLN A 1 177 ? -10.157 20.082 5.524 1.00 59.06 177 GLN A O 1
ATOM 1501 N N . ALA A 1 178 ? -10.650 20.844 3.501 1.00 60.50 178 ALA A N 1
ATOM 1502 C CA . ALA A 1 178 ? -11.938 20.138 3.441 1.00 60.50 178 ALA A CA 1
ATOM 1503 C C . ALA A 1 178 ? -11.764 18.620 3.388 1.00 60.50 178 ALA A C 1
ATOM 1505 O O . ALA A 1 178 ? -12.564 17.912 3.974 1.00 60.50 178 ALA A O 1
ATOM 1506 N N . LYS A 1 179 ? -10.726 18.072 2.747 1.00 57.72 179 LYS A N 1
ATOM 1507 C CA . LYS A 1 179 ? -10.451 16.624 2.801 1.00 57.72 179 LYS A CA 1
ATOM 1508 C C . LYS A 1 179 ? -9.998 16.175 4.199 1.00 57.72 179 LYS A C 1
ATOM 1510 O O . LYS A 1 179 ? -10.238 15.029 4.569 1.00 57.72 179 LYS A O 1
ATOM 1515 N N . GLN A 1 180 ? -9.382 17.074 4.966 1.00 57.09 180 GLN A N 1
ATOM 1516 C CA . GLN A 1 180 ? -8.974 16.874 6.358 1.00 57.09 180 GLN A CA 1
ATOM 1517 C C . GLN A 1 180 ? -10.095 17.193 7.371 1.00 57.09 180 GLN A C 1
ATOM 1519 O O . GLN A 1 180 ? -10.082 16.646 8.467 1.00 57.09 180 GLN A O 1
ATOM 1524 N N . GLU A 1 181 ? -11.075 18.022 7.002 1.00 55.84 181 GLU A N 1
ATOM 1525 C CA . GLU A 1 181 ? -12.248 18.406 7.805 1.00 55.84 181 GLU A CA 1
ATOM 1526 C C . GLU A 1 181 ? -13.483 17.530 7.513 1.00 55.84 181 GLU A C 1
ATOM 1528 O O . GLU A 1 181 ? -14.341 17.379 8.376 1.00 55.84 181 GLU A O 1
ATOM 1533 N N . MET A 1 182 ? -13.582 16.912 6.328 1.00 59.22 182 MET A N 1
ATOM 1534 C CA . MET A 1 182 ? -14.707 16.045 5.924 1.00 59.22 182 MET A CA 1
ATOM 1535 C C . MET A 1 182 ? -14.568 14.596 6.401 1.00 59.22 182 MET A C 1
ATOM 1537 O O . MET A 1 182 ? -15.525 13.827 6.326 1.00 59.22 182 MET A O 1
ATOM 1541 N N . GLY A 1 183 ? -13.394 14.196 6.884 1.00 60.22 183 GLY A N 1
ATOM 1542 C CA . GLY A 1 183 ? -13.172 12.891 7.491 1.00 60.22 183 GLY A CA 1
ATOM 1543 C C . GLY A 1 183 ? -12.495 13.068 8.835 1.00 60.22 183 GLY A C 1
ATOM 1544 O O . GLY A 1 183 ? -11.550 13.846 8.937 1.00 60.22 183 GLY A O 1
ATOM 1545 N N . MET A 1 184 ? -12.940 12.325 9.855 1.00 68.38 184 MET A N 1
ATOM 1546 C CA . MET A 1 184 ? -12.140 12.175 11.073 1.00 68.38 184 MET A CA 1
ATOM 1547 C C . MET A 1 184 ? -10.708 11.827 10.651 1.00 68.38 184 MET A C 1
ATOM 1549 O O . MET A 1 184 ? -10.521 10.905 9.845 1.00 68.38 184 MET A O 1
ATOM 1553 N N . THR A 1 185 ? -9.710 12.558 11.151 1.00 81.50 185 THR A N 1
ATOM 1554 C CA . THR A 1 185 ? -8.305 12.244 10.854 1.00 81.50 185 THR A CA 1
ATOM 1555 C C . THR A 1 185 ? -8.000 10.810 11.287 1.00 81.50 185 THR A C 1
ATOM 1557 O O . THR A 1 185 ? -8.673 10.268 12.164 1.00 81.50 185 THR A O 1
ATOM 1560 N N . LYS A 1 186 ? -7.000 10.160 10.680 1.00 83.12 186 LYS A N 1
ATOM 1561 C CA . LYS A 1 186 ? -6.647 8.772 11.029 1.00 83.12 186 LYS A CA 1
ATOM 1562 C C . LYS A 1 186 ? -6.467 8.600 12.546 1.00 83.12 186 LYS A C 1
ATOM 1564 O O . LYS A 1 186 ? -7.033 7.680 13.126 1.00 83.12 186 LYS A O 1
ATOM 1569 N N . ASP A 1 187 ? -5.795 9.553 13.186 1.00 84.38 187 ASP A N 1
ATOM 1570 C CA . ASP A 1 187 ? -5.621 9.583 14.641 1.00 84.38 187 ASP A CA 1
ATOM 1571 C C . ASP A 1 187 ? -6.950 9.745 15.390 1.00 84.38 187 ASP A C 1
ATOM 1573 O O . ASP A 1 187 ? -7.172 9.089 16.401 1.00 84.38 187 ASP A O 1
ATOM 1577 N N . GLN A 1 188 ? -7.860 10.595 14.900 1.00 87.25 188 GLN A N 1
ATOM 1578 C CA . GLN A 1 188 ? -9.191 10.756 15.493 1.00 87.25 188 GLN A CA 1
ATOM 1579 C C . GLN A 1 188 ? -10.038 9.487 15.354 1.00 87.25 188 GLN A C 1
ATOM 1581 O O . GLN A 1 188 ? -10.779 9.157 16.275 1.00 87.25 188 GLN A O 1
ATOM 1586 N N . GLN A 1 189 ? -9.920 8.751 14.246 1.00 87.50 189 GLN A N 1
ATOM 1587 C CA . GLN A 1 189 ? -10.602 7.466 14.069 1.00 87.50 189 GLN A CA 1
ATOM 1588 C C . GLN A 1 189 ? -10.040 6.399 15.012 1.00 87.50 189 GLN A C 1
ATOM 1590 O O . GLN A 1 189 ? -10.804 5.646 15.617 1.00 87.50 189 GLN A O 1
ATOM 1595 N N . GLU A 1 190 ? -8.715 6.332 15.161 1.00 88.94 190 GLU A N 1
ATOM 1596 C CA . GLU A 1 190 ? -8.068 5.415 16.101 1.00 88.94 190 GLU A CA 1
ATOM 1597 C C . GLU A 1 190 ? -8.429 5.746 17.551 1.00 88.94 190 GLU A C 1
ATOM 1599 O O . GLU A 1 190 ? -8.728 4.837 18.327 1.00 88.94 190 GLU A O 1
ATOM 1604 N N . GLU A 1 191 ? -8.478 7.028 17.913 1.00 91.31 191 GLU A N 1
ATOM 1605 C CA . GLU A 1 191 ? -8.889 7.461 19.246 1.00 91.31 191 GLU A CA 1
ATOM 1606 C C . GLU A 1 191 ? -10.377 7.189 19.494 1.00 91.31 191 GLU A C 1
ATOM 1608 O O . GLU A 1 191 ? -10.732 6.618 20.522 1.00 91.31 191 GLU A O 1
ATOM 1613 N N . ALA A 1 192 ? -11.255 7.465 18.524 1.00 91.56 192 ALA A N 1
ATOM 1614 C CA . ALA A 1 192 ? -12.668 7.101 18.610 1.00 91.56 192 ALA A CA 1
ATOM 1615 C C . ALA A 1 192 ? -12.855 5.582 18.768 1.00 91.56 192 ALA A C 1
ATOM 1617 O O . ALA A 1 192 ? -13.668 5.138 19.582 1.00 91.56 192 ALA A O 1
ATOM 1618 N N . LYS A 1 193 ? -12.059 4.769 18.058 1.00 93.25 193 LYS A N 1
ATOM 1619 C CA . LYS A 1 193 ? -12.043 3.309 18.216 1.00 93.25 193 LYS A CA 1
ATOM 1620 C C . LYS A 1 193 ? -11.575 2.902 19.614 1.00 93.25 193 LYS A C 1
ATOM 1622 O O . LYS A 1 193 ? -12.204 2.040 20.222 1.00 93.25 193 LYS A O 1
ATOM 1627 N N . LYS A 1 194 ? -10.509 3.508 20.148 1.00 94.38 194 LYS A N 1
ATOM 1628 C CA . LYS A 1 194 ? -10.031 3.240 21.517 1.00 94.38 194 LYS A CA 1
ATOM 1629 C C . LYS A 1 194 ? -11.087 3.600 22.556 1.00 94.38 194 LYS A C 1
ATOM 1631 O O . LYS A 1 194 ? -11.398 2.765 23.401 1.00 94.38 194 LYS A O 1
ATOM 1636 N N . VAL A 1 195 ? -11.678 4.789 22.464 1.00 95.19 195 VAL A N 1
ATOM 1637 C CA . VAL A 1 195 ? -12.750 5.245 23.361 1.00 95.19 195 VAL A CA 1
ATOM 1638 C C . VAL A 1 195 ? -13.943 4.293 23.302 1.00 95.19 195 VAL A C 1
ATOM 1640 O O . VAL A 1 195 ? -14.462 3.891 24.341 1.00 95.19 195 VAL A O 1
ATOM 1643 N N . PHE A 1 196 ? -14.335 3.858 22.104 1.00 94.75 196 PHE A N 1
ATOM 1644 C CA . PHE A 1 196 ? -15.402 2.877 21.929 1.00 94.75 196 PHE A CA 1
ATOM 1645 C C . PHE A 1 196 ? -15.075 1.529 22.593 1.00 94.75 196 PHE A C 1
ATOM 1647 O O . PHE A 1 196 ? -15.909 0.976 23.311 1.00 94.75 196 PHE A O 1
ATOM 1654 N N . LEU A 1 197 ? -13.850 1.017 22.426 1.00 94.56 197 LEU A N 1
ATOM 1655 C CA . LEU A 1 197 ? -13.406 -0.227 23.067 1.00 94.56 197 LEU A CA 1
ATOM 1656 C C . LEU A 1 197 ? -13.364 -0.114 24.597 1.00 94.56 197 LEU A C 1
ATOM 1658 O O . LEU A 1 197 ? -13.786 -1.042 25.288 1.00 94.56 197 LEU A O 1
ATOM 1662 N N . VAL A 1 198 ? -12.906 1.020 25.132 1.00 94.12 198 VAL A N 1
ATOM 1663 C CA . VAL A 1 198 ? -12.950 1.306 26.575 1.00 94.12 198 VAL A CA 1
ATOM 1664 C C . VAL A 1 198 ? -14.397 1.352 27.068 1.00 94.12 198 VAL A C 1
ATOM 1666 O O . VAL A 1 198 ? -14.701 0.763 28.101 1.00 94.12 198 VAL A O 1
ATOM 1669 N N . GLY A 1 199 ? -15.311 1.959 26.306 1.00 93.50 199 GLY A N 1
ATOM 1670 C CA . GLY A 1 199 ? -16.743 1.957 26.608 1.00 93.50 199 GLY A CA 1
ATOM 1671 C C . GLY A 1 199 ? -17.336 0.546 26.681 1.00 93.50 199 GLY A C 1
ATOM 1672 O O . GLY A 1 199 ? -18.051 0.230 27.630 1.00 93.50 199 GLY A O 1
ATOM 1673 N N . ILE A 1 200 ? -16.987 -0.335 25.734 1.00 92.19 200 ILE A N 1
ATOM 1674 C CA . ILE A 1 200 ? -17.400 -1.748 25.774 1.00 92.19 200 ILE A CA 1
ATOM 1675 C C . ILE A 1 200 ? -16.849 -2.439 27.020 1.00 92.19 200 ILE A C 1
ATOM 1677 O O . ILE A 1 200 ? -17.604 -3.128 27.705 1.00 92.19 200 ILE A O 1
ATOM 1681 N N . ARG A 1 201 ? -15.557 -2.254 27.317 1.00 90.12 201 ARG A N 1
ATOM 1682 C CA . ARG A 1 201 ? -14.905 -2.862 28.483 1.00 90.12 201 ARG A CA 1
ATOM 1683 C C . ARG A 1 201 ? -15.571 -2.427 29.785 1.00 90.12 201 ARG A C 1
ATOM 1685 O O . ARG A 1 201 ? -15.885 -3.279 30.603 1.00 90.12 201 ARG A O 1
ATOM 1692 N N . ASN A 1 202 ? -15.828 -1.132 29.944 1.00 89.94 202 ASN A N 1
ATOM 1693 C CA . ASN A 1 202 ? -16.465 -0.577 31.138 1.00 89.94 202 ASN A CA 1
ATOM 1694 C C . ASN A 1 202 ? -17.926 -1.032 31.289 1.00 89.94 202 ASN A C 1
ATOM 1696 O O . ASN A 1 202 ? -18.449 -1.060 32.397 1.00 89.94 202 ASN A O 1
ATOM 1700 N N . GLY A 1 203 ? -18.589 -1.401 30.188 1.00 86.12 203 GLY A N 1
ATOM 1701 C CA . GLY A 1 203 ? -19.929 -1.987 30.215 1.00 86.12 203 GLY A CA 1
ATOM 1702 C C . GLY A 1 203 ? -19.972 -3.454 30.660 1.00 86.12 203 GLY A C 1
ATOM 1703 O O . GLY A 1 203 ? -21.065 -3.996 30.827 1.00 86.12 203 GLY A O 1
ATOM 1704 N N . ILE A 1 204 ? -18.823 -4.120 30.825 1.00 88.31 204 ILE A N 1
ATOM 1705 C CA . ILE A 1 204 ? -18.741 -5.486 31.351 1.00 88.31 204 ILE A CA 1
ATOM 1706 C C . ILE A 1 204 ? -18.454 -5.387 32.857 1.00 88.31 204 ILE A C 1
ATOM 1708 O O . ILE A 1 204 ? -17.378 -4.918 33.228 1.00 88.31 204 ILE A O 1
ATOM 1712 N N . PRO A 1 205 ? -19.389 -5.807 33.731 1.00 84.19 205 PRO A N 1
ATOM 1713 C CA . PRO A 1 205 ? -19.185 -5.738 35.173 1.00 84.19 205 PRO A CA 1
ATOM 1714 C C . PRO A 1 205 ? -18.029 -6.640 35.609 1.00 84.19 205 PRO A C 1
ATOM 1716 O O . PRO A 1 205 ? -17.851 -7.743 35.085 1.00 84.19 205 PRO A O 1
ATOM 1719 N N . GLU A 1 206 ? -17.253 -6.179 36.589 1.00 83.94 206 GLU A N 1
ATOM 1720 C CA . GLU A 1 206 ? -16.176 -6.978 37.170 1.00 83.94 206 GLU A CA 1
ATOM 1721 C C . GLU A 1 206 ? -16.750 -8.172 37.941 1.00 83.94 206 GLU A C 1
ATOM 1723 O O . GLU A 1 206 ? -17.747 -8.047 38.652 1.00 83.94 206 GLU A O 1
ATOM 1728 N N . GLY A 1 207 ? -16.107 -9.339 37.840 1.00 79.69 207 GLY A N 1
ATOM 1729 C CA . GLY A 1 207 ? -16.610 -10.570 38.462 1.00 79.69 207 GLY A CA 1
ATOM 1730 C C . GLY A 1 207 ? -16.748 -10.503 39.990 1.00 79.69 207 GLY A C 1
ATOM 1731 O O . GLY A 1 207 ? -17.580 -11.208 40.545 1.00 79.69 207 GLY A O 1
ATOM 1732 N N . SER A 1 208 ? -15.988 -9.630 40.659 1.00 82.19 208 SER A N 1
ATOM 1733 C CA . SER A 1 208 ? -16.072 -9.356 42.105 1.00 82.19 208 SER A CA 1
ATOM 1734 C C . SER A 1 208 ? -17.341 -8.602 42.518 1.00 82.19 208 SER A C 1
ATOM 1736 O O . SER A 1 208 ? -17.739 -8.667 43.677 1.00 82.19 208 SER A O 1
ATOM 1738 N N . SER A 1 209 ? -17.968 -7.881 41.584 1.00 84.50 209 SER A N 1
ATOM 1739 C CA . SER A 1 209 ? -19.158 -7.058 41.832 1.00 84.50 209 SER A CA 1
ATOM 1740 C C . SER A 1 209 ? -20.478 -7.817 41.656 1.00 84.50 209 SER A C 1
ATOM 1742 O O . SER A 1 209 ? -21.537 -7.293 41.994 1.00 84.50 209 SER A O 1
ATOM 1744 N N . ILE A 1 210 ? -20.427 -9.040 41.120 1.00 88.88 210 ILE A N 1
ATOM 1745 C CA . ILE A 1 210 ? -21.604 -9.841 40.772 1.00 88.88 210 ILE A CA 1
ATOM 1746 C C . ILE A 1 210 ? -21.878 -10.845 41.892 1.00 88.88 210 ILE A C 1
ATOM 1748 O O . ILE A 1 210 ? -20.981 -11.568 42.326 1.00 88.88 210 ILE A O 1
ATOM 1752 N N . ALA A 1 211 ? -23.133 -10.924 42.335 1.00 90.31 211 ALA A N 1
ATOM 1753 C CA . ALA A 1 211 ? -23.557 -11.910 43.320 1.00 90.31 211 ALA A CA 1
ATOM 1754 C C . ALA A 1 211 ? -23.351 -13.350 42.794 1.00 90.31 211 ALA A C 1
ATOM 1756 O O . ALA A 1 211 ? -23.577 -13.612 41.607 1.00 90.31 211 ALA A O 1
ATOM 1757 N N . PRO A 1 212 ? -22.968 -14.315 43.652 1.00 86.75 212 PRO A N 1
ATOM 1758 C CA . PRO A 1 212 ? -22.624 -15.673 43.223 1.00 86.75 212 PRO A CA 1
ATOM 1759 C C . PRO A 1 212 ? -23.771 -16.398 42.503 1.00 86.75 212 PRO A C 1
ATOM 1761 O O . PRO A 1 212 ? -23.529 -17.179 41.579 1.00 86.75 212 PRO A O 1
ATOM 1764 N N . ASP A 1 213 ? -25.013 -16.087 42.868 1.00 89.62 213 ASP A N 1
ATOM 1765 C CA . ASP A 1 213 ? -26.214 -16.676 42.272 1.00 89.62 213 ASP A CA 1
ATOM 1766 C C . ASP A 1 213 ? -26.494 -16.142 40.853 1.00 89.62 213 ASP A C 1
ATOM 1768 O O . ASP A 1 213 ? -27.034 -16.856 40.004 1.00 89.62 213 ASP A O 1
ATOM 1772 N N . GLU A 1 214 ? -26.051 -14.918 40.547 1.00 91.69 214 GLU A N 1
ATOM 1773 C CA . GLU A 1 214 ? -26.259 -14.248 39.255 1.00 91.69 214 GLU A CA 1
ATOM 1774 C C . GLU A 1 214 ? -25.122 -14.498 38.251 1.00 91.69 214 GLU A C 1
ATOM 1776 O O . GLU A 1 214 ? -25.308 -14.337 37.039 1.00 91.69 214 GLU A O 1
ATOM 1781 N N . LEU A 1 215 ? -23.955 -14.965 38.714 1.00 90.25 215 LEU A N 1
ATOM 1782 C CA . LEU A 1 215 ? -22.785 -15.239 37.867 1.00 90.25 215 LEU A CA 1
ATOM 1783 C C . LEU A 1 215 ? -23.118 -16.158 36.685 1.00 90.25 215 LEU A C 1
ATOM 1785 O O . LEU A 1 215 ? -22.731 -15.885 35.547 1.00 90.25 215 LEU A O 1
ATOM 1789 N N . LYS A 1 216 ? -23.877 -17.235 36.925 1.00 92.00 216 LYS A N 1
ATOM 1790 C CA . LYS A 1 216 ? -24.259 -18.188 35.868 1.00 92.00 216 LYS A CA 1
ATOM 1791 C C . LYS A 1 216 ? -25.128 -17.537 34.791 1.00 92.00 216 LYS A C 1
ATOM 1793 O O . LYS A 1 216 ? -24.990 -17.880 33.616 1.00 92.00 216 LYS A O 1
ATOM 1798 N N . ALA A 1 217 ? -26.017 -16.621 35.172 1.00 92.94 217 ALA A N 1
ATOM 1799 C CA . ALA A 1 217 ? -26.852 -15.888 34.227 1.00 92.94 217 ALA A CA 1
ATOM 1800 C C . ALA A 1 217 ? -26.001 -14.921 33.391 1.00 92.94 217 ALA A C 1
ATOM 1802 O O . ALA A 1 217 ? -26.109 -14.919 32.163 1.00 92.94 217 ALA A O 1
ATOM 1803 N N . LYS A 1 218 ? -25.076 -14.191 34.029 1.00 91.62 218 LYS A N 1
ATOM 1804 C CA . LYS A 1 218 ? -24.194 -13.247 33.329 1.00 91.62 218 LYS A CA 1
ATOM 1805 C C . LYS A 1 218 ? -23.233 -13.932 32.356 1.00 91.62 218 LYS A C 1
ATOM 1807 O O . LYS A 1 218 ? -23.031 -13.435 31.251 1.00 91.62 218 LYS A O 1
ATOM 1812 N N . ILE A 1 219 ? -22.693 -15.098 32.715 1.00 93.00 219 ILE A N 1
ATOM 1813 C CA . ILE A 1 219 ? -21.858 -15.904 31.810 1.00 93.00 219 ILE A CA 1
ATOM 1814 C C . ILE A 1 219 ? -22.645 -16.291 30.552 1.00 93.00 219 ILE A C 1
ATOM 1816 O O . ILE A 1 219 ? -22.132 -16.148 29.442 1.00 93.00 219 ILE A O 1
ATOM 1820 N N . LYS A 1 220 ? -23.899 -16.739 30.705 1.00 95.56 220 LYS A N 1
ATOM 1821 C CA . LYS A 1 220 ? -24.761 -17.089 29.564 1.00 95.56 220 LYS A CA 1
ATOM 1822 C C . LYS A 1 220 ? -25.056 -15.880 28.676 1.00 95.56 220 LYS A C 1
ATOM 1824 O O . LYS A 1 220 ? -24.974 -16.004 27.458 1.00 95.56 220 LYS A O 1
ATOM 1829 N N . GLU A 1 221 ? -25.346 -14.722 29.266 1.00 94.31 221 GLU A N 1
ATOM 1830 C CA . GLU A 1 221 ? -25.577 -13.473 28.530 1.00 94.31 221 GLU A CA 1
ATOM 1831 C C . GLU A 1 221 ? -24.338 -13.051 27.724 1.00 94.31 221 GLU A C 1
ATOM 1833 O O . GLU A 1 221 ? -24.433 -12.784 26.525 1.00 94.31 221 GLU A O 1
ATOM 1838 N N . LEU A 1 222 ? -23.156 -13.035 28.353 1.00 93.56 222 LEU A N 1
ATOM 1839 C CA . LEU A 1 222 ? -21.903 -12.686 27.680 1.00 93.56 222 LEU A CA 1
ATOM 1840 C C . LEU A 1 222 ? -21.566 -13.682 26.568 1.00 93.56 222 LEU A C 1
ATOM 1842 O O . LEU A 1 222 ? -21.151 -13.267 25.489 1.00 93.56 222 LEU A O 1
ATOM 1846 N N . HIS A 1 223 ? -21.794 -14.975 26.794 1.00 96.06 223 HIS A N 1
ATOM 1847 C CA . HIS A 1 223 ? -21.590 -16.001 25.777 1.00 96.06 223 HIS A CA 1
ATOM 1848 C C . HIS A 1 223 ? -22.504 -15.794 24.560 1.00 96.06 223 HIS A C 1
ATOM 1850 O O . HIS A 1 223 ? -22.019 -15.761 23.431 1.00 96.06 223 HIS A O 1
ATOM 1856 N N . GLN A 1 224 ? -23.803 -15.560 24.776 1.00 97.31 224 GLN A N 1
ATOM 1857 C CA . GLN A 1 224 ? -24.745 -15.246 23.694 1.00 97.31 224 GLN A CA 1
ATOM 1858 C C . GLN A 1 224 ? -24.339 -13.977 22.936 1.00 97.31 224 GLN A C 1
ATOM 1860 O O . GLN A 1 224 ? -24.385 -13.945 21.704 1.00 97.31 224 GLN A O 1
ATOM 1865 N N . ARG A 1 225 ? -23.890 -12.942 23.659 1.00 95.25 225 ARG A N 1
ATOM 1866 C CA . ARG A 1 225 ? -23.377 -11.707 23.056 1.00 95.25 225 ARG A CA 1
ATOM 1867 C C . ARG A 1 225 ? -22.147 -11.970 22.185 1.00 95.25 225 ARG A C 1
ATOM 1869 O O . ARG A 1 225 ? -22.083 -11.426 21.088 1.00 95.25 225 ARG A O 1
ATOM 1876 N N . ILE A 1 226 ? -21.206 -12.803 22.634 1.00 95.75 226 ILE A N 1
ATOM 1877 C CA . ILE A 1 226 ? -20.019 -13.188 21.853 1.00 95.75 226 ILE A CA 1
ATOM 1878 C C . ILE A 1 226 ? -20.432 -13.927 20.576 1.00 95.75 226 ILE A C 1
ATOM 1880 O O . ILE A 1 226 ? -20.006 -13.531 19.497 1.00 95.75 226 ILE A O 1
ATOM 1884 N N . CYS A 1 227 ? -21.311 -14.932 20.659 1.00 97.75 227 CYS A N 1
ATOM 1885 C CA . CYS A 1 227 ? -21.778 -15.669 19.477 1.00 97.75 227 CYS A CA 1
ATOM 1886 C C . CYS A 1 227 ? -22.424 -14.751 18.427 1.00 97.75 227 CYS A C 1
ATOM 1888 O O . CYS A 1 227 ? -22.180 -14.903 17.228 1.00 97.75 227 CYS A O 1
ATOM 1890 N N . LYS A 1 228 ? -23.219 -13.771 18.873 1.00 96.56 228 LYS A N 1
ATOM 1891 C CA . LYS A 1 228 ? -23.811 -12.772 17.980 1.00 96.56 228 LYS A CA 1
ATOM 1892 C C . LYS A 1 228 ? -22.742 -11.896 17.320 1.00 96.56 228 LYS A C 1
ATOM 1894 O O . LYS A 1 228 ? -22.764 -11.745 16.105 1.00 96.56 228 LYS A O 1
ATOM 1899 N N . LEU A 1 229 ? -21.786 -11.379 18.097 1.00 96.31 229 LEU A N 1
ATOM 1900 C CA . LEU A 1 229 ? -20.692 -10.551 17.575 1.00 96.31 229 LEU A CA 1
ATOM 1901 C C . LEU A 1 229 ? -19.808 -11.301 16.568 1.00 96.31 229 LEU A C 1
ATOM 1903 O O . LEU A 1 229 ? -19.385 -10.702 15.585 1.00 96.31 229 LEU A O 1
ATOM 1907 N N . GLU A 1 230 ? -19.553 -12.594 16.775 1.00 96.50 230 GLU A N 1
ATOM 1908 C CA . GLU A 1 230 ? -18.814 -13.420 15.808 1.00 96.50 230 GLU A CA 1
ATOM 1909 C C . GLU A 1 230 ? -19.594 -13.612 14.499 1.00 96.50 230 GLU A C 1
ATOM 1911 O O . GLU A 1 230 ? -19.013 -13.564 13.416 1.00 96.50 230 GLU A O 1
ATOM 1916 N N . THR A 1 231 ? -20.919 -13.763 14.582 1.00 96.19 231 THR A N 1
ATOM 1917 C CA . THR A 1 231 ? -21.780 -13.851 13.391 1.00 96.19 231 THR A CA 1
ATOM 1918 C C . THR A 1 231 ? -21.778 -12.527 12.622 1.00 96.19 231 THR A C 1
ATOM 1920 O O . THR A 1 231 ? -21.518 -12.505 11.420 1.00 96.19 231 THR A O 1
ATOM 1923 N N . ASP A 1 232 ? -21.974 -11.409 13.327 1.00 96.44 232 ASP A N 1
ATOM 1924 C CA . ASP A 1 232 ? -21.951 -10.068 12.736 1.00 96.44 232 ASP A CA 1
ATOM 1925 C C . ASP A 1 232 ? -20.581 -9.761 12.099 1.00 96.44 232 ASP A C 1
ATOM 1927 O O . ASP A 1 232 ? -20.504 -9.167 11.021 1.00 96.44 232 ASP A O 1
ATOM 1931 N N . LYS A 1 233 ? -19.484 -10.195 12.736 1.00 96.69 233 LYS A N 1
ATOM 1932 C CA . LYS A 1 233 ? -18.122 -10.074 12.202 1.00 96.69 233 LYS A CA 1
ATOM 1933 C C . LYS A 1 233 ? -17.969 -10.834 10.886 1.00 96.69 233 LYS A C 1
ATOM 1935 O O . LYS A 1 233 ? -17.478 -10.246 9.926 1.00 96.69 233 LYS A O 1
ATOM 1940 N N . TYR A 1 234 ? -18.412 -12.090 10.818 1.00 97.56 234 TYR A N 1
ATOM 1941 C CA . TYR A 1 234 ? -18.349 -12.885 9.589 1.00 97.56 234 TYR A CA 1
ATOM 1942 C C . TYR A 1 234 ? -19.102 -12.208 8.431 1.00 97.56 234 TYR A C 1
ATOM 1944 O O . TYR A 1 234 ? -18.571 -12.086 7.324 1.00 97.56 234 TYR A O 1
ATOM 1952 N N . ASP A 1 235 ? -20.309 -11.699 8.687 1.00 96.00 235 ASP A N 1
ATOM 1953 C CA . ASP A 1 235 ? -21.111 -11.008 7.671 1.00 96.00 235 ASP A CA 1
ATOM 1954 C C . ASP A 1 235 ? -20.452 -9.708 7.188 1.00 96.00 235 ASP A C 1
ATOM 1956 O O . ASP A 1 235 ? -20.477 -9.394 5.989 1.00 96.00 235 ASP A O 1
ATOM 1960 N N . LEU A 1 236 ? -19.837 -8.952 8.104 1.00 96.81 236 LEU A N 1
ATOM 1961 C CA . LEU A 1 236 ? -19.084 -7.740 7.779 1.00 96.81 236 LEU A CA 1
ATOM 1962 C C . LEU A 1 236 ? -17.817 -8.050 6.980 1.00 96.81 236 LEU A C 1
ATOM 1964 O O . LEU A 1 236 ? -17.567 -7.374 5.984 1.00 96.81 236 LEU A O 1
ATOM 1968 N N . GLU A 1 237 ? -17.060 -9.078 7.355 1.00 95.12 237 GLU A N 1
ATOM 1969 C CA . GLU A 1 237 ? -15.875 -9.531 6.619 1.00 95.12 237 GLU A CA 1
ATOM 1970 C C . GLU A 1 237 ? -16.250 -9.977 5.202 1.00 95.12 237 GLU A C 1
ATOM 1972 O O . GLU A 1 237 ? -15.628 -9.545 4.231 1.00 95.12 237 GLU A O 1
ATOM 1977 N N . LYS A 1 238 ? -17.339 -10.742 5.047 1.00 96.75 238 LYS A N 1
ATOM 1978 C CA . LYS A 1 238 ? -17.845 -11.150 3.727 1.00 96.75 238 LYS A CA 1
ATOM 1979 C C . LYS A 1 238 ? -18.340 -9.975 2.890 1.00 96.75 238 LYS A C 1
ATOM 1981 O O . LYS A 1 238 ? -18.183 -9.977 1.668 1.00 96.75 238 LYS A O 1
ATOM 1986 N N . ARG A 1 239 ? -18.955 -8.964 3.509 1.00 96.50 239 ARG A N 1
ATOM 1987 C CA . ARG A 1 239 ? -19.337 -7.726 2.813 1.00 96.50 239 ARG A CA 1
ATOM 1988 C C . ARG A 1 239 ? -18.105 -6.929 2.384 1.00 96.50 239 ARG A C 1
ATOM 1990 O O . ARG A 1 239 ? -18.088 -6.446 1.257 1.00 96.50 239 ARG A O 1
ATOM 1997 N N . HIS A 1 240 ? -17.101 -6.820 3.248 1.00 95.50 240 HIS A N 1
ATOM 1998 C CA . HIS A 1 240 ? -15.850 -6.129 2.957 1.00 95.50 240 HIS A CA 1
ATOM 1999 C C . HIS A 1 240 ? -15.099 -6.795 1.797 1.00 95.50 240 HIS A C 1
ATOM 2001 O O . HIS A 1 240 ? -14.708 -6.115 0.857 1.00 95.50 240 HIS A O 1
ATOM 2007 N N . GLU A 1 241 ? -14.990 -8.126 1.798 1.00 95.62 241 GLU A N 1
ATOM 2008 C CA . GLU A 1 241 ? -14.378 -8.902 0.710 1.00 95.62 241 GLU A CA 1
ATOM 2009 C C . GLU A 1 241 ? -15.042 -8.613 -0.650 1.00 95.62 241 GLU A C 1
ATOM 2011 O O . GLU A 1 241 ? -14.355 -8.388 -1.648 1.00 95.62 241 GLU A O 1
ATOM 2016 N N . ARG A 1 242 ? -16.381 -8.537 -0.688 1.00 95.00 242 ARG A N 1
ATOM 2017 C CA . ARG A 1 242 ? -17.120 -8.143 -1.900 1.00 95.00 242 ARG A CA 1
ATOM 2018 C C . ARG A 1 242 ? -16.803 -6.714 -2.339 1.00 95.00 242 ARG A C 1
ATOM 2020 O O . ARG A 1 242 ? -16.526 -6.490 -3.510 1.00 95.00 242 ARG A O 1
ATOM 2027 N N . GLN A 1 243 ? -16.784 -5.762 -1.408 1.00 96.44 243 GLN A N 1
ATOM 2028 C CA . GLN A 1 243 ? -16.443 -4.369 -1.715 1.00 96.44 243 GLN A CA 1
ATOM 2029 C C . GLN A 1 243 ? -15.014 -4.231 -2.256 1.00 96.44 243 GLN A C 1
ATOM 2031 O O . GLN A 1 243 ? -14.777 -3.452 -3.178 1.00 96.44 243 GLN A O 1
ATOM 2036 N N . GLU A 1 244 ? -14.058 -4.993 -1.719 1.00 95.75 244 GLU A N 1
ATOM 2037 C CA . GLU A 1 244 ? -12.688 -5.015 -2.234 1.00 95.75 244 GLU A CA 1
ATOM 2038 C C . GLU A 1 244 ? -12.610 -5.583 -3.651 1.00 95.75 244 GLU A C 1
ATOM 2040 O O . GLU A 1 244 ? -11.833 -5.079 -4.465 1.00 95.75 244 GLU A O 1
ATOM 2045 N N . TYR A 1 245 ? -13.394 -6.622 -3.952 1.00 96.19 245 TYR A N 1
ATOM 2046 C CA . TYR A 1 245 ? -13.505 -7.156 -5.306 1.00 96.19 245 TYR A CA 1
ATOM 2047 C C . TYR A 1 245 ? -14.058 -6.098 -6.271 1.00 96.19 245 TYR A C 1
ATOM 2049 O O . TYR A 1 245 ? -13.409 -5.798 -7.275 1.00 96.19 245 TYR A O 1
ATOM 2057 N N . ASP A 1 246 ? -15.177 -5.460 -5.923 1.00 95.94 246 ASP A N 1
ATOM 2058 C CA . ASP A 1 246 ? -15.806 -4.422 -6.749 1.00 95.94 246 ASP A CA 1
ATOM 2059 C C . ASP A 1 246 ? -14.849 -3.242 -6.993 1.00 95.94 246 ASP A C 1
ATOM 2061 O O . ASP A 1 246 ? -14.735 -2.725 -8.107 1.00 95.94 246 ASP A O 1
ATOM 2065 N N . LEU A 1 247 ? -14.093 -2.835 -5.968 1.00 96.06 247 LEU A N 1
ATOM 2066 C CA . LEU A 1 247 ? -13.113 -1.754 -6.066 1.00 96.06 247 LEU A CA 1
ATOM 2067 C C . LEU A 1 247 ? -11.910 -2.137 -6.941 1.00 96.06 247 LEU A C 1
ATOM 2069 O O . LEU A 1 247 ? -11.394 -1.294 -7.682 1.00 96.06 247 LEU A O 1
ATOM 2073 N N . LYS A 1 248 ? -11.456 -3.395 -6.892 1.00 95.25 248 LYS A N 1
ATOM 2074 C CA . LYS A 1 248 ? -10.418 -3.913 -7.801 1.00 95.25 248 LYS A CA 1
ATOM 2075 C C . LYS A 1 248 ? -10.919 -3.936 -9.243 1.00 95.25 248 LYS A C 1
ATOM 2077 O O . LYS A 1 248 ? -10.203 -3.466 -10.126 1.00 95.25 248 LYS A O 1
ATOM 2082 N N . GLU A 1 249 ? -12.145 -4.403 -9.475 1.00 95.94 249 GLU A N 1
ATOM 2083 C CA . GLU A 1 249 ? -12.752 -4.441 -10.807 1.00 95.94 249 GLU A CA 1
ATOM 2084 C C . GLU A 1 249 ? -12.932 -3.030 -11.385 1.00 95.94 249 GLU A C 1
ATOM 2086 O O . GLU A 1 249 ? -12.564 -2.773 -12.532 1.00 95.94 249 GLU A O 1
ATOM 2091 N N . LEU A 1 250 ? -13.424 -2.082 -10.583 1.00 96.31 250 LEU A N 1
ATOM 2092 C CA . LEU A 1 250 ? -13.610 -0.694 -11.005 1.00 96.31 250 LEU A CA 1
ATOM 2093 C C . LEU A 1 250 ? -12.278 -0.011 -11.334 1.00 96.31 250 LEU A C 1
ATOM 2095 O O . LEU A 1 250 ? -12.179 0.704 -12.333 1.00 96.31 250 LEU A O 1
ATOM 2099 N N . ASN A 1 251 ? -11.234 -0.263 -10.541 1.00 94.81 251 ASN A N 1
ATOM 2100 C CA . ASN A 1 251 ? -9.893 0.233 -10.841 1.00 94.81 251 ASN A CA 1
ATOM 2101 C C . ASN A 1 251 ? -9.334 -0.365 -12.136 1.00 94.81 251 ASN A C 1
ATOM 2103 O O . ASN A 1 251 ? -8.715 0.358 -12.914 1.00 94.81 251 ASN A O 1
ATOM 2107 N N . GLU A 1 252 ? -9.551 -1.654 -12.392 1.00 94.44 252 GLU A N 1
ATOM 2108 C CA . GLU A 1 252 ? -9.097 -2.293 -13.629 1.00 94.44 252 GLU A CA 1
ATOM 2109 C C . GLU A 1 252 ? -9.862 -1.765 -14.849 1.00 94.44 252 GLU A C 1
ATOM 2111 O O . GLU A 1 252 ? -9.239 -1.367 -15.833 1.00 94.44 252 GLU A O 1
ATOM 2116 N N . ARG A 1 253 ? -11.192 -1.627 -14.762 1.00 94.81 253 ARG A N 1
ATOM 2117 C CA . ARG A 1 253 ? -12.002 -0.968 -15.801 1.00 94.81 253 ARG A CA 1
ATOM 2118 C C . ARG A 1 253 ? -11.524 0.461 -16.060 1.00 94.81 253 ARG A C 1
ATOM 2120 O O . ARG A 1 253 ? -11.363 0.849 -17.212 1.00 94.81 253 ARG A O 1
ATOM 2127 N N . SER A 1 254 ? -11.235 1.227 -15.008 1.00 91.75 254 SER A N 1
ATOM 2128 C CA . SER A 1 254 ? -10.687 2.585 -15.121 1.00 91.75 254 SER A CA 1
ATOM 2129 C C . SER A 1 254 ? -9.328 2.602 -15.837 1.00 91.75 254 SER A C 1
ATOM 2131 O O . SER A 1 254 ? -9.121 3.395 -16.757 1.00 91.75 254 SER A O 1
ATOM 2133 N N . ARG A 1 255 ? -8.419 1.670 -15.510 1.00 89.44 255 ARG A N 1
ATOM 2134 C CA . ARG A 1 255 ? -7.133 1.522 -16.215 1.00 89.44 255 ARG A CA 1
ATOM 2135 C C . ARG A 1 255 ? -7.318 1.139 -17.678 1.00 89.44 255 ARG A C 1
ATOM 2137 O O . ARG A 1 255 ? -6.602 1.668 -18.523 1.00 89.44 255 ARG A O 1
ATOM 2144 N N . GLN A 1 256 ? -8.255 0.247 -17.991 1.00 89.69 256 GLN A N 1
ATOM 2145 C CA . GLN A 1 256 ? -8.565 -0.133 -19.370 1.00 89.69 256 GLN A CA 1
ATOM 2146 C C . GLN A 1 256 ? -9.128 1.047 -20.160 1.00 89.69 256 GLN A C 1
ATOM 2148 O O . GLN A 1 256 ? -8.673 1.299 -21.270 1.00 89.69 256 GLN A O 1
ATOM 2153 N N . VAL A 1 257 ? -10.043 1.825 -19.575 1.00 90.38 257 VAL A N 1
ATOM 2154 C CA . VAL A 1 257 ? -10.557 3.057 -20.191 1.00 90.38 257 VAL A CA 1
ATOM 2155 C C . VAL A 1 257 ? -9.428 4.061 -20.422 1.00 90.38 257 VAL A C 1
ATOM 2157 O O . VAL A 1 257 ? -9.329 4.601 -21.518 1.00 90.38 257 VAL A O 1
ATOM 2160 N N . ALA A 1 258 ? -8.530 4.268 -19.455 1.00 87.56 258 ALA A N 1
ATOM 2161 C CA . ALA A 1 258 ? -7.376 5.154 -19.619 1.00 87.56 258 ALA A CA 1
ATOM 2162 C C . ALA A 1 258 ? -6.413 4.663 -20.716 1.00 87.56 258 ALA A C 1
ATOM 2164 O O . ALA A 1 258 ? -5.962 5.452 -21.543 1.00 87.56 258 ALA A O 1
ATOM 2165 N N . ARG A 1 259 ? -6.137 3.354 -20.779 1.00 84.25 259 ARG A N 1
ATOM 2166 C CA . ARG A 1 259 ? -5.327 2.749 -21.849 1.00 84.25 259 ARG A CA 1
ATOM 2167 C C . ARG A 1 259 ? -5.993 2.882 -23.214 1.00 84.25 259 ARG A C 1
ATOM 2169 O O . ARG A 1 259 ? -5.307 3.242 -24.154 1.00 84.25 259 ARG A O 1
ATOM 2176 N N . ASN A 1 260 ? -7.298 2.649 -23.328 1.00 84.88 260 ASN A N 1
ATOM 2177 C CA . ASN A 1 260 ? -8.027 2.729 -24.598 1.00 84.88 260 ASN A CA 1
ATOM 2178 C C . ASN A 1 260 ? -8.224 4.183 -25.055 1.00 84.88 260 ASN A C 1
ATOM 2180 O O . ASN A 1 260 ? -8.119 4.471 -26.242 1.00 84.88 260 ASN A O 1
ATOM 2184 N N . SER A 1 261 ? -8.428 5.111 -24.116 1.00 81.69 261 SER A N 1
ATOM 2185 C CA . SER A 1 261 ? -8.434 6.558 -24.367 1.00 81.69 261 SER A CA 1
ATOM 2186 C C . SER A 1 261 ? -7.070 7.047 -24.865 1.00 81.69 261 SER A C 1
ATOM 2188 O O . SER A 1 261 ? -6.992 7.928 -25.721 1.00 81.69 261 SER A O 1
ATOM 2190 N N . ASN A 1 262 ? -5.982 6.461 -24.361 1.00 66.44 262 ASN A N 1
ATOM 2191 C CA . ASN A 1 262 ? -4.619 6.804 -24.763 1.00 66.44 262 ASN A CA 1
ATOM 2192 C C . ASN A 1 262 ? -4.099 5.931 -25.922 1.00 66.44 262 ASN A C 1
ATOM 2194 O O . ASN A 1 262 ? -3.092 6.276 -26.526 1.00 66.44 262 ASN A O 1
ATOM 2198 N N . GLY A 1 263 ? -4.791 4.842 -26.266 1.00 56.53 263 GLY A N 1
ATOM 2199 C CA . GLY A 1 263 ? -4.385 3.814 -27.231 1.00 56.53 263 GLY A CA 1
ATOM 2200 C C . GLY A 1 263 ? -4.429 4.254 -28.693 1.00 56.53 263 GLY A C 1
ATOM 2201 O O . GLY A 1 263 ? -3.915 3.548 -29.552 1.00 56.53 263 GLY A O 1
ATOM 2202 N N . ASN A 1 264 ? -4.955 5.451 -28.969 1.00 54.41 264 ASN A N 1
ATOM 2203 C CA . ASN A 1 264 ? -4.782 6.131 -30.257 1.00 54.41 264 ASN A CA 1
ATOM 2204 C C . ASN A 1 264 ? -3.528 7.029 -30.307 1.00 54.41 264 ASN A C 1
ATOM 2206 O O . ASN A 1 264 ? -3.249 7.636 -31.338 1.00 54.41 264 ASN A O 1
ATOM 2210 N N . LYS A 1 265 ? -2.748 7.113 -29.221 1.00 56.78 265 LYS A N 1
ATOM 2211 C CA . LYS A 1 265 ? -1.403 7.699 -29.197 1.00 56.78 265 LYS A CA 1
ATOM 2212 C C . LYS A 1 265 ? -0.400 6.572 -28.975 1.00 56.78 265 LYS A C 1
ATOM 2214 O O . LYS A 1 265 ? -0.091 6.195 -27.851 1.00 56.78 265 LYS A O 1
ATOM 2219 N N . VAL A 1 266 ? 0.077 6.017 -30.083 1.00 50.19 266 VAL A N 1
ATOM 2220 C CA . VAL A 1 266 ? 1.152 5.023 -30.134 1.00 50.19 266 VAL A CA 1
ATOM 2221 C C . VAL A 1 266 ? 2.430 5.632 -29.548 1.00 50.19 266 VAL A C 1
ATOM 2223 O O . VAL A 1 266 ? 3.169 6.327 -30.236 1.00 50.19 266 VAL A O 1
ATOM 2226 N N . ALA A 1 267 ? 2.669 5.383 -28.265 1.00 49.25 267 ALA A N 1
ATOM 2227 C CA . ALA A 1 267 ? 3.982 5.413 -27.633 1.00 49.25 267 ALA A CA 1
ATOM 2228 C C . ALA A 1 267 ? 3.906 4.504 -26.399 1.00 49.25 267 ALA A C 1
ATOM 2230 O O . ALA A 1 267 ? 3.430 4.900 -25.334 1.00 49.25 267 ALA A O 1
ATOM 2231 N N . ASP A 1 268 ? 4.296 3.244 -26.579 1.00 44.53 268 ASP A N 1
ATOM 2232 C CA . ASP A 1 268 ? 4.377 2.255 -25.510 1.00 44.53 268 ASP A CA 1
ATOM 2233 C C . ASP A 1 268 ? 5.497 2.653 -24.538 1.00 44.53 268 ASP A C 1
ATOM 2235 O O . ASP A 1 268 ? 6.684 2.450 -24.785 1.00 44.53 268 ASP A O 1
ATOM 2239 N N . SER A 1 269 ? 5.109 3.280 -23.430 1.00 58.56 269 SER A N 1
ATOM 2240 C CA . SER A 1 269 ? 6.020 3.764 -22.392 1.00 58.56 269 SER A CA 1
ATOM 2241 C C . SER A 1 269 ? 6.531 2.648 -21.464 1.00 58.56 269 SER A C 1
ATOM 2243 O O . SER A 1 269 ? 7.158 2.952 -20.449 1.00 58.56 269 SER A O 1
ATOM 2245 N N . SER A 1 270 ? 6.256 1.371 -21.762 1.00 51.12 270 SER A N 1
ATOM 2246 C CA . SER A 1 270 ? 6.725 0.238 -20.952 1.00 51.12 270 SER A CA 1
ATOM 2247 C C . SER A 1 270 ? 8.049 -0.371 -21.429 1.00 51.12 270 SER A C 1
ATOM 2249 O O . SER A 1 270 ? 8.736 -1.005 -20.628 1.00 51.12 270 SER A O 1
ATOM 2251 N N . ASP A 1 271 ? 8.476 -0.095 -22.665 1.00 51.62 271 ASP A N 1
ATOM 2252 C CA . ASP A 1 271 ? 9.750 -0.595 -23.210 1.00 51.62 271 ASP A CA 1
ATOM 2253 C C . ASP A 1 271 ? 10.944 0.335 -22.902 1.00 51.62 271 ASP A C 1
ATOM 2255 O O . ASP A 1 271 ? 12.105 -0.041 -23.048 1.00 51.62 271 ASP A O 1
ATOM 2259 N N . SER A 1 272 ? 10.687 1.548 -22.394 1.00 53.66 272 SER A N 1
ATOM 2260 C CA . SER A 1 272 ? 11.738 2.521 -22.050 1.00 53.66 272 SER A CA 1
ATOM 2261 C C . SER A 1 272 ? 12.333 2.345 -20.646 1.00 53.66 272 SER A C 1
ATOM 2263 O O . SER A 1 272 ? 13.198 3.127 -20.256 1.00 53.66 272 SER A O 1
ATOM 2265 N N . ASN A 1 273 ? 11.844 1.386 -19.848 1.00 55.59 273 ASN A N 1
ATOM 2266 C CA . ASN A 1 273 ? 12.301 1.167 -18.466 1.00 55.59 273 ASN A CA 1
ATOM 2267 C C . ASN A 1 273 ? 12.749 -0.283 -18.191 1.00 55.59 273 ASN A C 1
ATOM 2269 O O . ASN A 1 273 ? 12.893 -0.688 -17.036 1.00 55.59 273 ASN A O 1
ATOM 2273 N N . SER A 1 274 ? 12.982 -1.072 -19.244 1.00 57.81 274 SER A N 1
ATOM 2274 C CA . SER A 1 274 ? 13.670 -2.360 -19.142 1.00 57.81 274 SER A CA 1
ATOM 2275 C C . SER A 1 274 ? 15.160 -2.132 -18.854 1.00 57.81 274 SER A C 1
ATOM 2277 O O . SER A 1 274 ? 15.800 -1.280 -19.462 1.00 57.81 274 SER A O 1
ATOM 2279 N N . ARG A 1 275 ? 15.736 -2.921 -17.935 1.00 70.12 275 ARG A N 1
ATOM 2280 C CA . ARG A 1 275 ? 17.184 -2.931 -17.625 1.00 70.12 275 ARG A CA 1
ATOM 2281 C C . ARG A 1 275 ? 18.047 -3.336 -18.831 1.00 70.12 275 ARG A C 1
ATOM 2283 O O . ARG A 1 275 ? 19.251 -3.114 -18.822 1.00 70.12 275 ARG A O 1
ATOM 2290 N N . PHE A 1 276 ? 17.430 -3.953 -19.832 1.00 65.25 276 PHE A N 1
ATOM 2291 C CA . PHE A 1 276 ? 18.060 -4.420 -21.058 1.00 65.25 276 PHE A CA 1
ATOM 2292 C C . PHE A 1 276 ? 17.546 -3.597 -22.241 1.00 65.25 276 PHE A C 1
ATOM 2294 O O . PHE A 1 276 ? 16.363 -3.233 -22.221 1.00 65.25 276 PHE A O 1
ATOM 2301 N N . PRO A 1 277 ? 18.390 -3.328 -23.256 1.00 75.00 277 PRO A N 1
ATOM 2302 C CA . PRO A 1 277 ? 17.982 -2.594 -24.447 1.00 75.00 277 PRO A CA 1
ATOM 2303 C C . PRO A 1 277 ? 16.722 -3.218 -25.067 1.00 75.00 277 PRO A C 1
ATOM 2305 O O . PRO A 1 277 ? 16.546 -4.442 -24.984 1.00 75.00 277 PRO A O 1
ATOM 2308 N N . PRO A 1 278 ? 15.832 -2.394 -25.653 1.00 71.75 278 PRO A N 1
ATOM 2309 C CA . PRO A 1 278 ? 14.573 -2.867 -26.212 1.00 71.75 278 PRO A CA 1
ATOM 2310 C C . PRO A 1 278 ? 14.847 -3.983 -27.217 1.00 71.75 278 PRO A C 1
ATOM 2312 O O . PRO A 1 278 ? 15.793 -3.918 -28.009 1.00 71.75 278 PRO A O 1
ATOM 2315 N N . LYS A 1 279 ? 14.040 -5.044 -27.157 1.00 72.06 279 LYS A N 1
ATOM 2316 C CA . LYS A 1 279 ? 14.235 -6.214 -28.014 1.00 72.06 279 LYS A CA 1
ATOM 2317 C C . LYS A 1 279 ? 14.006 -5.800 -29.463 1.00 72.06 279 LYS A C 1
ATOM 2319 O O . LYS A 1 279 ? 12.871 -5.579 -29.878 1.00 72.06 279 LYS A O 1
ATOM 2324 N N . VAL A 1 280 ? 15.082 -5.736 -30.240 1.00 73.12 280 VAL A N 1
ATOM 2325 C CA . VAL A 1 280 ? 14.995 -5.516 -31.683 1.00 73.12 280 VAL A CA 1
ATOM 2326 C C . VAL A 1 280 ? 14.269 -6.714 -32.293 1.00 73.12 280 VAL A C 1
ATOM 2328 O O . VAL A 1 280 ? 14.733 -7.852 -32.202 1.00 73.12 280 VAL A O 1
ATOM 2331 N N . GLN A 1 281 ? 13.101 -6.477 -32.892 1.00 69.69 281 GLN A N 1
ATOM 2332 C CA . GLN A 1 281 ? 12.427 -7.496 -33.690 1.00 69.69 281 GLN A CA 1
ATOM 2333 C C . GLN A 1 281 ? 13.257 -7.744 -34.956 1.00 69.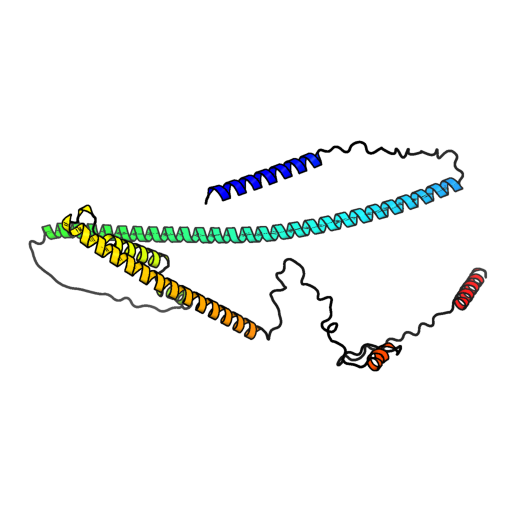69 281 GLN A C 1
ATOM 2335 O O . GLN A 1 281 ? 13.157 -7.010 -35.930 1.00 69.69 281 GLN A O 1
ATOM 2340 N N . ILE A 1 282 ? 14.088 -8.787 -34.922 1.00 64.94 282 ILE A N 1
ATOM 2341 C CA . ILE A 1 282 ? 14.877 -9.284 -36.066 1.00 64.94 282 ILE A CA 1
ATOM 2342 C C . ILE A 1 282 ? 14.017 -9.913 -37.169 1.00 64.94 282 ILE A C 1
ATOM 2344 O O . ILE A 1 282 ? 14.493 -10.118 -38.278 1.00 64.94 282 ILE A O 1
ATOM 2348 N N . LEU A 1 283 ? 12.754 -10.218 -36.869 1.00 65.56 283 LEU A N 1
ATOM 2349 C CA . LEU A 1 283 ? 11.785 -10.719 -37.835 1.00 65.56 283 LEU A CA 1
ATOM 2350 C C . LEU A 1 283 ? 10.903 -9.557 -38.264 1.00 65.56 283 LEU A C 1
ATOM 2352 O O . LEU A 1 283 ? 10.207 -8.957 -37.440 1.00 65.56 283 LEU A O 1
ATOM 2356 N N . SER A 1 284 ? 10.914 -9.261 -39.558 1.00 71.62 284 SER A N 1
ATOM 2357 C CA . SER A 1 284 ? 10.005 -8.277 -40.120 1.00 71.62 284 SER A CA 1
ATOM 2358 C C . SER A 1 284 ? 8.568 -8.759 -39.912 1.00 71.62 284 SER A C 1
ATOM 2360 O O . SER A 1 284 ? 8.256 -9.934 -40.103 1.00 71.62 284 SER A O 1
ATOM 2362 N N . LYS A 1 285 ? 7.636 -7.862 -39.577 1.00 60.00 285 LYS A N 1
ATOM 2363 C CA . LYS A 1 285 ? 6.189 -8.172 -39.568 1.00 60.00 285 LYS A CA 1
ATOM 2364 C C . LYS A 1 285 ? 5.687 -8.742 -40.907 1.00 60.00 285 LYS A C 1
ATOM 2366 O O . LYS A 1 285 ? 4.639 -9.382 -40.937 1.00 60.00 285 LYS A O 1
ATOM 2371 N N . TYR A 1 286 ? 6.453 -8.549 -41.982 1.00 57.00 286 TYR A N 1
ATOM 2372 C CA . TYR A 1 286 ? 6.205 -9.114 -43.304 1.00 57.00 286 TYR A CA 1
ATOM 2373 C C . TYR A 1 286 ? 6.744 -10.548 -43.487 1.00 57.00 286 TYR A C 1
ATOM 2375 O O . TYR A 1 286 ? 6.235 -11.249 -44.354 1.00 57.00 286 TYR A O 1
ATOM 2383 N N . ASP A 1 287 ? 7.675 -11.039 -42.653 1.00 64.75 287 ASP A N 1
ATOM 2384 C CA . ASP A 1 287 ? 8.193 -12.425 -42.738 1.00 64.75 287 ASP A CA 1
ATOM 2385 C C . ASP A 1 287 ? 7.138 -13.477 -42.379 1.00 64.75 287 ASP A C 1
ATOM 2387 O O . ASP A 1 287 ? 7.200 -14.625 -42.811 1.00 64.75 287 ASP A O 1
ATOM 2391 N N . ARG A 1 288 ? 6.145 -13.098 -41.566 1.00 63.53 288 ARG A N 1
ATOM 2392 C CA . ARG A 1 288 ? 5.061 -13.992 -41.132 1.00 63.53 288 ARG A CA 1
ATOM 2393 C C . ARG A 1 288 ? 3.867 -14.000 -42.082 1.00 63.53 288 ARG A C 1
ATOM 2395 O O . ARG A 1 288 ? 2.913 -14.745 -41.848 1.00 63.53 288 ARG A O 1
ATOM 2402 N N . GLN A 1 289 ? 3.881 -13.172 -43.125 1.00 69.69 289 GLN A N 1
ATOM 2403 C CA . GLN A 1 289 ? 2.800 -13.152 -44.096 1.00 69.69 289 GLN A CA 1
ATOM 2404 C C . GLN A 1 289 ? 2.996 -14.296 -45.090 1.00 69.69 289 GLN A C 1
ATOM 2406 O O . GLN A 1 289 ? 3.867 -14.254 -45.953 1.00 69.69 289 GLN A O 1
ATOM 2411 N N . ILE A 1 290 ? 2.161 -15.329 -44.967 1.00 64.50 290 ILE A N 1
ATOM 2412 C CA . ILE A 1 290 ? 2.134 -16.444 -45.916 1.00 64.50 290 ILE A CA 1
ATOM 2413 C C . ILE A 1 290 ? 1.771 -15.883 -47.295 1.00 64.50 290 ILE A C 1
ATOM 2415 O O . ILE A 1 290 ? 0.669 -15.364 -47.495 1.00 64.50 290 ILE A O 1
ATOM 2419 N N . ASP A 1 291 ? 2.709 -15.974 -48.239 1.00 74.69 291 ASP A N 1
ATOM 2420 C CA . ASP A 1 291 ? 2.504 -15.525 -49.613 1.00 74.69 291 ASP A CA 1
ATOM 2421 C C . ASP A 1 291 ? 1.409 -16.367 -50.281 1.00 74.69 291 ASP A C 1
ATOM 2423 O O . ASP A 1 291 ? 1.580 -17.562 -50.540 1.00 74.69 291 ASP A O 1
ATOM 2427 N N . ARG A 1 292 ? 0.269 -15.724 -50.554 1.00 79.12 292 ARG A N 1
ATOM 2428 C CA . ARG A 1 292 ? -0.923 -16.348 -51.145 1.00 79.12 292 ARG A CA 1
ATOM 2429 C C . ARG A 1 292 ? -0.816 -16.550 -52.661 1.00 79.12 292 ARG A C 1
ATOM 2431 O O . ARG A 1 292 ? -1.736 -17.126 -53.234 1.00 79.12 292 ARG A O 1
ATOM 2438 N N . ARG A 1 293 ? 0.251 -16.066 -53.310 1.00 77.88 293 ARG A N 1
ATOM 2439 C CA . ARG A 1 293 ? 0.486 -16.236 -54.753 1.00 77.88 293 ARG A CA 1
ATOM 2440 C C . ARG A 1 293 ? 0.837 -17.682 -55.090 1.00 77.88 293 ARG A C 1
ATOM 2442 O O . ARG A 1 293 ? 1.421 -18.407 -54.278 1.00 77.88 293 ARG A O 1
ATOM 2449 N N . ASN A 1 294 ? 0.531 -18.095 -56.315 1.00 80.06 294 ASN A N 1
ATOM 2450 C CA . ASN A 1 294 ? 0.862 -19.436 -56.788 1.00 80.06 294 ASN A CA 1
ATOM 2451 C C . ASN A 1 294 ? 2.374 -19.582 -57.027 1.00 80.06 294 ASN A C 1
ATOM 2453 O O . ASN A 1 294 ? 3.089 -18.606 -57.250 1.00 80.06 294 ASN A O 1
ATOM 2457 N N . PHE A 1 295 ? 2.885 -20.820 -57.011 1.00 76.75 295 PHE A N 1
ATOM 2458 C CA . PHE A 1 295 ? 4.325 -21.092 -57.151 1.00 76.75 295 PHE A CA 1
ATOM 2459 C C . PHE A 1 295 ? 4.941 -20.434 -58.398 1.00 76.75 295 PHE A C 1
ATOM 2461 O O . PHE A 1 295 ? 6.019 -19.850 -58.313 1.00 76.75 295 PHE A O 1
ATOM 2468 N N . LYS A 1 296 ? 4.226 -20.462 -59.530 1.00 76.62 296 LYS A N 1
ATOM 2469 C CA . LYS A 1 296 ? 4.659 -19.843 -60.792 1.00 76.62 296 LYS A CA 1
ATOM 2470 C C . LYS A 1 296 ? 4.815 -18.319 -60.679 1.00 76.62 296 LYS A C 1
ATOM 2472 O O . LYS A 1 296 ? 5.759 -17.759 -61.221 1.00 76.62 296 LYS A O 1
ATOM 2477 N N . GLU A 1 297 ? 3.931 -17.661 -59.933 1.00 74.62 297 GLU A N 1
ATOM 2478 C CA . GLU A 1 297 ? 3.940 -16.206 -59.729 1.00 74.62 297 GLU A CA 1
ATOM 2479 C C . GLU A 1 297 ? 5.039 -15.775 -58.754 1.00 74.62 297 GLU A C 1
ATOM 2481 O O . GLU A 1 297 ? 5.719 -14.781 -58.995 1.00 74.62 297 GLU A O 1
ATOM 2486 N N . ARG A 1 298 ? 5.270 -16.552 -57.683 1.00 77.38 298 ARG A N 1
ATOM 2487 C CA . ARG A 1 298 ? 6.418 -16.333 -56.788 1.00 77.38 298 ARG A CA 1
ATOM 2488 C C . ARG A 1 298 ? 7.737 -16.484 -57.524 1.00 77.38 298 ARG A C 1
ATOM 2490 O O . ARG A 1 298 ? 8.627 -15.664 -57.359 1.00 77.38 298 ARG A O 1
ATOM 2497 N N . ARG A 1 299 ? 7.855 -17.525 -58.343 1.00 76.25 299 ARG A N 1
ATOM 2498 C CA . ARG A 1 299 ? 9.076 -17.836 -59.083 1.00 76.25 299 ARG A CA 1
ATOM 2499 C C . ARG A 1 299 ? 9.403 -16.763 -60.130 1.00 76.25 299 ARG A C 1
ATOM 2501 O O . ARG A 1 299 ? 10.542 -16.317 -60.205 1.00 76.25 299 ARG A O 1
ATOM 2508 N N . SER A 1 300 ? 8.389 -16.245 -60.824 1.00 74.06 300 SER A N 1
ATOM 2509 C CA . SER A 1 300 ? 8.551 -15.152 -61.793 1.00 74.06 300 SER A CA 1
ATOM 2510 C C . SER A 1 300 ? 9.110 -13.853 -61.188 1.00 74.06 300 SER A C 1
ATOM 2512 O O . SER A 1 300 ? 9.686 -13.052 -61.922 1.00 74.06 300 SER A O 1
ATOM 2514 N N . MET A 1 301 ? 8.953 -13.632 -59.877 1.00 64.88 301 MET A N 1
ATOM 2515 C CA . MET A 1 301 ? 9.499 -12.470 -59.156 1.00 64.88 301 MET A CA 1
ATOM 2516 C C . MET A 1 301 ? 10.989 -12.596 -58.819 1.00 64.88 301 MET A C 1
ATOM 2518 O O . MET A 1 301 ? 11.547 -11.667 -58.252 1.00 64.88 301 MET A O 1
ATOM 2522 N N . TYR A 1 302 ? 11.631 -13.722 -59.134 1.00 68.06 302 TYR A N 1
ATOM 2523 C CA . TYR A 1 302 ? 13.065 -13.935 -58.895 1.00 68.06 302 TYR A CA 1
ATOM 2524 C C . TYR A 1 302 ? 13.817 -14.422 -60.144 1.00 68.06 302 TYR A C 1
ATOM 2526 O O . TYR A 1 302 ? 15.041 -14.466 -60.139 1.00 68.06 302 TYR A O 1
ATOM 2534 N N . GLU A 1 303 ? 13.110 -14.778 -61.222 1.00 70.69 303 GLU A N 1
ATOM 2535 C CA . GLU A 1 303 ? 13.720 -15.263 -62.473 1.00 70.69 303 GLU A CA 1
ATOM 2536 C C . GLU A 1 303 ? 14.205 -14.143 -63.407 1.00 70.69 303 GLU A C 1
ATOM 2538 O O . GLU A 1 303 ? 15.076 -14.374 -64.244 1.00 70.69 303 GLU A O 1
ATOM 2543 N N . ASN A 1 304 ? 13.694 -12.918 -63.263 1.00 63.97 304 ASN A N 1
ATOM 2544 C CA . ASN A 1 304 ? 14.120 -11.792 -64.093 1.00 63.97 304 ASN A CA 1
ATOM 2545 C C . ASN A 1 304 ? 15.273 -11.040 -63.413 1.00 63.97 304 ASN A C 1
ATOM 2547 O O . ASN A 1 304 ? 15.148 -10.640 -62.260 1.00 63.97 304 ASN A O 1
ATOM 2551 N N . LYS A 1 305 ? 16.371 -10.771 -64.137 1.00 59.78 305 LYS A N 1
ATOM 2552 C CA . LYS A 1 305 ? 17.563 -10.053 -63.620 1.00 59.78 305 LYS A CA 1
ATOM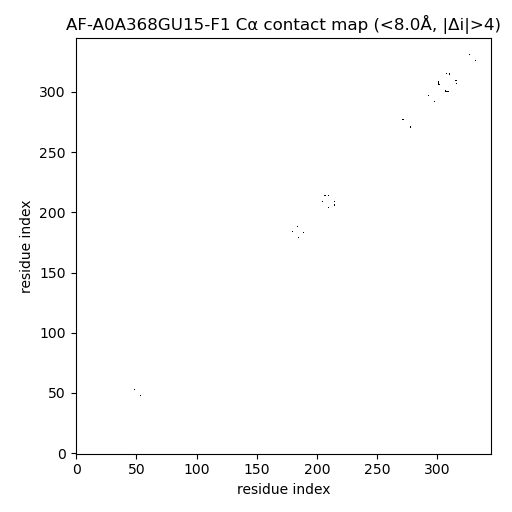 2553 C C . LYS A 1 305 ? 17.271 -8.651 -63.045 1.00 59.78 305 LYS A C 1
ATOM 2555 O O . LYS A 1 305 ? 18.105 -8.105 -62.336 1.00 59.78 305 LYS A O 1
ATOM 2560 N N . ASN A 1 306 ? 16.079 -8.106 -63.303 1.00 54.72 306 ASN A N 1
ATOM 2561 C CA . ASN A 1 306 ? 15.609 -6.809 -62.805 1.00 54.72 306 ASN A CA 1
ATOM 2562 C C . ASN A 1 306 ? 14.511 -6.945 -61.733 1.00 54.72 306 ASN A C 1
ATOM 2564 O O . ASN A 1 306 ? 13.739 -6.010 -61.513 1.00 54.72 306 ASN A O 1
ATOM 2568 N N . ALA A 1 307 ? 14.365 -8.117 -61.117 1.00 53.91 307 ALA A N 1
ATOM 2569 C CA . ALA A 1 307 ? 13.286 -8.357 -60.178 1.00 53.91 307 ALA A CA 1
ATOM 2570 C C . ALA A 1 307 ? 13.618 -7.780 -58.798 1.00 53.91 307 ALA A C 1
ATOM 2572 O O . ALA A 1 307 ? 14.226 -8.416 -57.940 1.00 53.91 307 ALA A O 1
ATOM 2573 N N . PHE A 1 308 ? 13.199 -6.537 -58.591 1.00 56.16 308 PHE A N 1
ATOM 2574 C CA . PHE A 1 308 ? 13.126 -5.948 -57.265 1.00 56.16 308 PHE A CA 1
ATOM 2575 C C . PHE A 1 308 ? 11.833 -6.425 -56.595 1.00 56.16 308 PHE A C 1
ATOM 2577 O O . PHE A 1 308 ? 10.784 -6.432 -57.249 1.00 56.16 308 PHE A O 1
ATOM 2584 N N . PRO A 1 309 ? 11.855 -6.820 -55.310 1.00 57.31 309 PRO A N 1
ATOM 2585 C CA . PRO A 1 309 ? 10.633 -7.096 -54.572 1.00 57.31 309 PRO A CA 1
ATOM 2586 C C . PRO A 1 309 ? 9.844 -5.787 -54.422 1.00 57.31 309 PRO A C 1
ATOM 2588 O O . PRO A 1 309 ? 10.027 -5.027 -53.474 1.00 57.31 309 PRO A O 1
ATOM 2591 N N . CYS A 1 310 ? 8.972 -5.496 -55.386 1.00 55.06 310 CYS A N 1
ATOM 2592 C CA . CYS A 1 310 ? 8.044 -4.379 -55.311 1.00 55.06 310 CYS A CA 1
ATOM 2593 C C . CYS A 1 310 ? 6.956 -4.747 -54.301 1.00 55.06 310 CYS A C 1
ATOM 2595 O O . CYS A 1 310 ? 5.994 -5.451 -54.620 1.00 55.06 310 CYS A O 1
ATOM 2597 N N . PHE A 1 311 ? 7.128 -4.306 -53.056 1.00 53.38 311 PHE A N 1
ATOM 2598 C CA . PHE A 1 311 ? 6.059 -4.360 -52.068 1.00 53.38 311 PHE A CA 1
ATOM 2599 C C . PHE A 1 311 ? 4.870 -3.514 -52.560 1.00 53.38 311 PHE A C 1
ATOM 2601 O O . PHE A 1 311 ? 5.084 -2.434 -53.119 1.00 53.38 311 PHE A O 1
ATOM 2608 N N . PRO A 1 312 ? 3.615 -3.960 -52.365 1.00 54.50 312 PRO A N 1
ATOM 2609 C CA . PRO A 1 312 ? 2.448 -3.177 -52.758 1.00 54.50 312 PRO A CA 1
ATOM 2610 C C . PRO A 1 312 ? 2.494 -1.778 -52.122 1.00 54.50 312 PRO A C 1
ATOM 2612 O O . PRO A 1 312 ? 2.534 -1.658 -50.900 1.00 54.50 312 PRO A O 1
ATOM 2615 N N . GLY A 1 313 ? 2.497 -0.726 -52.949 1.00 54.75 313 GLY A N 1
ATOM 2616 C CA . GLY A 1 313 ? 2.496 0.674 -52.502 1.00 54.75 313 GLY A CA 1
ATOM 2617 C C . GLY A 1 313 ? 3.869 1.335 -52.336 1.00 54.75 313 GLY A C 1
ATOM 2618 O O . GLY A 1 313 ? 3.914 2.500 -51.949 1.00 54.75 313 GLY A O 1
ATOM 2619 N N . VAL A 1 314 ? 4.973 0.648 -52.650 1.00 57.41 314 VAL A N 1
ATOM 2620 C CA . VAL A 1 314 ? 6.317 1.249 -52.660 1.00 57.41 314 VAL A CA 1
ATOM 2621 C C . VAL A 1 314 ? 6.811 1.345 -54.108 1.00 57.41 314 VAL A C 1
ATOM 2623 O O . VAL A 1 314 ? 6.858 0.316 -54.788 1.00 57.41 314 VAL A O 1
ATOM 2626 N N . PRO A 1 315 ? 7.148 2.546 -54.621 1.00 51.59 315 PRO A N 1
ATOM 2627 C CA . PRO A 1 315 ? 7.709 2.674 -55.960 1.00 51.59 315 PRO A CA 1
ATOM 2628 C C . PRO A 1 315 ? 9.066 1.951 -56.023 1.00 51.59 315 PRO A C 1
ATOM 2630 O O . PRO A 1 315 ? 9.826 2.013 -55.051 1.00 51.59 315 PRO A O 1
ATOM 2633 N N . PRO A 1 316 ? 9.377 1.246 -57.127 1.00 59.53 316 PRO A N 1
ATOM 2634 C CA . PRO A 1 316 ? 10.650 0.549 -57.259 1.00 59.53 316 PRO A CA 1
ATOM 2635 C C . PRO A 1 316 ? 11.813 1.542 -57.110 1.00 59.53 316 PRO A C 1
ATOM 2637 O O . PRO A 1 316 ? 11.698 2.682 -57.574 1.00 59.53 316 PRO A O 1
ATOM 2640 N N . PRO A 1 317 ? 12.925 1.138 -56.468 1.00 60.38 317 PRO A N 1
ATOM 2641 C CA . PRO A 1 317 ? 14.088 2.003 -56.357 1.00 60.38 317 PRO A CA 1
ATOM 2642 C C . PRO A 1 317 ? 14.612 2.355 -57.760 1.00 60.38 317 PRO A C 1
ATOM 2644 O O . PRO A 1 317 ? 14.561 1.512 -58.662 1.00 60.38 317 PRO A O 1
ATOM 2647 N N . PRO A 1 318 ? 15.103 3.590 -57.967 1.00 62.69 318 PRO A N 1
ATOM 2648 C CA . PRO A 1 318 ? 15.675 3.995 -59.241 1.00 62.69 318 PRO A CA 1
ATOM 2649 C C . PRO A 1 318 ? 16.854 3.084 -59.587 1.00 62.69 318 PRO A C 1
ATOM 2651 O O . PRO A 1 318 ? 17.758 2.867 -58.780 1.00 62.69 318 PRO A O 1
ATOM 2654 N N . THR A 1 319 ? 16.827 2.524 -60.793 1.00 56.12 319 THR A N 1
ATOM 2655 C CA . THR A 1 319 ? 17.871 1.629 -61.285 1.00 56.12 319 THR A CA 1
ATOM 2656 C C . THR A 1 319 ? 19.149 2.420 -61.560 1.00 56.12 319 THR A C 1
ATOM 2658 O O . THR A 1 319 ? 19.199 3.182 -62.526 1.00 56.12 319 THR A O 1
ATOM 2661 N N . LEU A 1 320 ? 20.187 2.233 -60.745 1.00 60.00 320 LEU A N 1
ATOM 2662 C CA . LEU A 1 320 ? 21.549 2.651 -61.078 1.00 60.00 320 LEU A CA 1
ATOM 2663 C C . LEU A 1 320 ? 22.216 1.506 -61.846 1.00 60.00 320 LEU A C 1
ATOM 2665 O O . LEU A 1 320 ? 22.581 0.490 -61.260 1.00 60.00 320 LEU A O 1
ATOM 2669 N N . PHE A 1 321 ? 22.324 1.647 -63.167 1.00 52.84 321 PHE A N 1
ATOM 2670 C CA . PHE A 1 321 ? 23.118 0.746 -63.997 1.00 52.84 321 PHE A CA 1
ATOM 2671 C C . PHE A 1 321 ? 24.451 1.420 -64.310 1.00 52.84 321 PHE A C 1
ATOM 2673 O O . PHE A 1 321 ? 24.528 2.229 -65.232 1.00 52.84 321 PHE A O 1
ATOM 2680 N N . GLU A 1 322 ? 25.502 1.066 -63.577 1.00 58.88 322 GLU A N 1
ATOM 2681 C CA . GLU A 1 322 ? 26.866 1.253 -64.062 1.00 58.88 322 GLU A CA 1
ATOM 2682 C C . GLU A 1 322 ? 27.245 -0.027 -64.818 1.00 58.88 322 GLU A C 1
ATOM 2684 O O . GLU A 1 322 ? 27.251 -1.126 -64.259 1.00 58.88 322 GLU A O 1
ATOM 2689 N N . LYS A 1 323 ? 27.440 0.081 -66.135 1.00 50.94 323 LYS A N 1
ATOM 2690 C CA . LYS A 1 323 ? 27.872 -1.051 -66.960 1.00 50.94 323 LYS A CA 1
ATOM 2691 C C . LYS A 1 323 ? 29.362 -1.270 -66.723 1.00 50.94 323 LYS A C 1
ATOM 2693 O O . LYS A 1 323 ? 30.181 -0.694 -67.426 1.00 50.94 323 LYS A O 1
ATOM 2698 N N . VAL A 1 324 ? 29.699 -2.113 -65.756 1.00 60.25 324 VAL A N 1
ATOM 2699 C CA . VAL A 1 324 ? 31.054 -2.657 -65.641 1.00 60.25 324 VAL A CA 1
ATOM 2700 C C . VAL A 1 324 ? 31.103 -3.920 -66.494 1.00 60.25 324 VAL A C 1
ATOM 2702 O O . VAL A 1 324 ? 30.532 -4.952 -66.134 1.00 60.25 324 VAL A O 1
ATOM 2705 N N . PHE A 1 325 ? 31.722 -3.823 -67.669 1.00 60.09 325 PHE A N 1
ATOM 2706 C CA . PHE A 1 325 ? 32.090 -5.005 -68.441 1.00 60.09 325 PHE A CA 1
ATOM 2707 C C . PHE A 1 325 ? 33.235 -5.694 -67.698 1.00 60.09 325 PHE A C 1
ATOM 2709 O O . PHE A 1 325 ? 34.239 -5.063 -67.379 1.00 60.09 325 PHE A O 1
ATOM 2716 N N . LYS A 1 326 ? 33.056 -6.970 -67.358 1.00 58.16 326 LYS A N 1
ATOM 2717 C CA . LYS A 1 326 ? 34.122 -7.777 -66.769 1.00 58.16 326 LYS A CA 1
ATOM 2718 C C . LYS A 1 326 ? 35.088 -8.115 -67.909 1.00 58.16 326 LYS A C 1
ATOM 2720 O O . LYS A 1 326 ? 34.668 -8.835 -68.813 1.00 58.16 326 LYS A O 1
ATOM 2725 N N . LYS A 1 327 ? 36.302 -7.556 -67.893 1.00 64.38 327 LYS A N 1
ATOM 2726 C CA . LYS A 1 327 ? 37.375 -7.975 -68.806 1.00 64.38 327 LYS A CA 1
ATOM 2727 C C . LYS A 1 327 ? 37.680 -9.454 -68.551 1.00 64.38 327 LYS A C 1
ATOM 2729 O O . LYS A 1 327 ? 37.610 -9.895 -67.398 1.00 64.38 327 LYS A O 1
ATOM 2734 N N . TYR A 1 328 ? 37.894 -10.224 -69.611 1.00 64.81 328 TYR A N 1
ATOM 2735 C CA . TYR A 1 328 ? 38.312 -11.625 -69.492 1.00 64.81 328 TYR A CA 1
ATOM 2736 C C . TYR A 1 328 ? 39.804 -11.684 -69.147 1.00 64.81 328 TYR A C 1
ATOM 2738 O O . TYR A 1 328 ? 40.530 -10.747 -69.456 1.00 64.81 328 TYR A O 1
ATOM 2746 N N . ASP A 1 329 ? 40.255 -12.762 -68.499 1.00 61.31 329 ASP A N 1
ATOM 2747 C CA . ASP A 1 329 ? 41.637 -12.880 -68.000 1.00 61.31 329 ASP A CA 1
ATOM 2748 C C . ASP A 1 329 ? 42.691 -12.703 -69.116 1.00 61.31 329 ASP A C 1
ATOM 2750 O O . ASP A 1 329 ? 43.769 -12.175 -68.866 1.00 61.31 329 ASP A O 1
ATOM 2754 N N . ASP A 1 330 ? 42.341 -13.037 -70.362 1.00 60.34 330 ASP A N 1
ATOM 2755 C CA . ASP A 1 330 ? 43.196 -12.836 -71.538 1.00 60.34 330 ASP A CA 1
ATOM 2756 C C . ASP A 1 330 ? 43.394 -11.341 -71.889 1.00 60.34 330 ASP A C 1
ATOM 2758 O O . ASP A 1 330 ? 44.468 -10.952 -72.331 1.00 60.34 330 ASP A O 1
ATOM 2762 N N . GLU A 1 331 ? 42.395 -10.482 -71.643 1.00 66.62 331 GLU A N 1
ATOM 2763 C CA . GLU A 1 331 ? 42.478 -9.027 -71.892 1.00 66.62 331 GLU A CA 1
ATOM 2764 C C . GLU A 1 331 ? 43.294 -8.297 -70.809 1.00 66.62 331 GLU A C 1
ATOM 2766 O O . GLU A 1 331 ? 43.788 -7.199 -71.044 1.00 66.62 331 GLU A O 1
ATOM 2771 N N . LEU A 1 332 ? 43.418 -8.888 -69.615 1.00 66.25 332 LEU A N 1
ATOM 2772 C CA . LEU A 1 332 ? 44.265 -8.380 -68.528 1.00 66.25 332 LEU A CA 1
ATOM 2773 C C . LEU A 1 332 ? 45.741 -8.717 -68.759 1.00 66.25 332 LEU A C 1
ATOM 2775 O O . LEU A 1 332 ? 46.599 -7.894 -68.461 1.00 66.25 332 LEU A O 1
ATOM 2779 N N . LEU A 1 333 ? 46.023 -9.895 -69.325 1.00 66.94 333 LEU A N 1
ATOM 2780 C CA . LEU A 1 333 ? 47.381 -10.302 -69.691 1.00 66.94 333 LEU A CA 1
ATOM 2781 C C . LEU A 1 333 ? 47.942 -9.471 -70.851 1.00 66.94 333 LEU A C 1
ATOM 2783 O O . LEU A 1 333 ? 49.115 -9.123 -70.821 1.00 66.94 333 LEU A O 1
ATOM 2787 N N . GLU A 1 334 ? 47.114 -9.103 -71.835 1.00 69.50 334 GLU A N 1
ATOM 2788 C CA . GLU A 1 334 ? 47.537 -8.187 -72.907 1.00 69.50 334 GLU A CA 1
ATOM 2789 C C . GLU A 1 334 ? 47.824 -6.765 -72.390 1.00 69.50 334 GLU A C 1
ATOM 2791 O O . GLU A 1 334 ? 48.690 -6.088 -72.937 1.00 69.50 334 GLU A O 1
ATOM 2796 N N . GLU A 1 335 ? 47.132 -6.303 -71.341 1.00 67.25 335 GLU A N 1
ATOM 2797 C CA . GLU A 1 335 ? 47.431 -5.015 -70.695 1.00 67.25 335 GLU A CA 1
ATOM 2798 C C . GLU A 1 335 ? 48.713 -5.080 -69.851 1.00 67.25 335 GLU A C 1
ATOM 2800 O O . GLU A 1 335 ? 49.514 -4.155 -69.934 1.00 67.25 335 GLU A O 1
ATOM 2805 N N . GLU A 1 336 ? 48.960 -6.173 -69.118 1.00 66.94 336 GLU A N 1
ATOM 2806 C CA . GLU A 1 336 ? 50.231 -6.380 -68.402 1.00 66.94 336 GLU A CA 1
ATOM 2807 C C . GLU A 1 336 ? 51.424 -6.498 -69.366 1.00 66.94 336 GLU A C 1
ATOM 2809 O O . GLU A 1 336 ? 52.446 -5.857 -69.138 1.00 66.94 336 GLU A O 1
ATOM 2814 N N . GLU A 1 337 ? 51.299 -7.239 -70.476 1.00 69.12 337 GLU A N 1
ATOM 2815 C CA . GLU A 1 337 ? 52.359 -7.307 -71.497 1.00 69.12 337 GLU A CA 1
ATOM 2816 C C . GLU A 1 337 ? 52.575 -5.953 -72.194 1.00 69.12 337 GLU A C 1
ATOM 2818 O O . GLU A 1 337 ? 53.708 -5.606 -72.527 1.00 69.12 337 GLU A O 1
ATOM 2823 N N . ALA A 1 338 ? 51.520 -5.161 -72.412 1.00 67.19 338 ALA A N 1
ATOM 2824 C CA . ALA A 1 338 ? 51.645 -3.827 -72.998 1.00 67.19 338 ALA A CA 1
ATOM 2825 C C . ALA A 1 338 ? 52.301 -2.818 -72.038 1.00 67.19 338 ALA A C 1
ATOM 2827 O O . ALA A 1 338 ? 53.110 -2.005 -72.486 1.00 67.19 338 ALA A O 1
ATOM 2828 N N . GLU A 1 339 ? 51.994 -2.886 -70.739 1.00 66.75 339 GLU A N 1
ATOM 2829 C CA . GLU A 1 339 ? 52.646 -2.073 -69.702 1.00 66.75 339 GLU A CA 1
ATOM 2830 C C . GLU A 1 339 ? 54.118 -2.479 -69.510 1.00 66.75 339 GLU A C 1
ATOM 2832 O O . GLU A 1 339 ? 54.980 -1.610 -69.372 1.00 66.75 339 GLU A O 1
ATOM 2837 N N . GLU A 1 340 ? 54.441 -3.773 -69.601 1.00 65.56 340 GLU A N 1
ATOM 2838 C CA . GLU A 1 340 ? 55.823 -4.266 -69.530 1.00 65.56 340 GLU A CA 1
ATOM 2839 C C . GLU A 1 340 ? 56.654 -3.836 -70.757 1.00 65.56 340 GLU A C 1
ATOM 2841 O O . GLU A 1 340 ? 57.854 -3.598 -70.644 1.00 65.56 340 GLU A O 1
ATOM 2846 N N . ILE A 1 341 ? 56.036 -3.655 -71.930 1.00 62.34 341 ILE A N 1
ATOM 2847 C CA . ILE A 1 341 ? 56.715 -3.113 -73.121 1.00 62.34 341 ILE A CA 1
ATOM 2848 C C . ILE A 1 341 ? 56.956 -1.597 -72.997 1.00 62.34 341 ILE A C 1
ATOM 2850 O O . ILE A 1 341 ? 58.011 -1.121 -73.417 1.00 62.34 341 ILE A O 1
ATOM 2854 N N . GLU A 1 342 ? 56.029 -0.840 -72.402 1.00 60.53 342 GLU A N 1
ATOM 2855 C CA . GLU A 1 342 ? 56.178 0.611 -72.180 1.00 60.53 342 GLU A CA 1
ATOM 2856 C C . GLU A 1 342 ? 57.207 0.955 -71.085 1.00 60.53 342 GLU A C 1
ATOM 2858 O O . GLU A 1 342 ? 57.771 2.047 -71.100 1.00 60.53 342 GLU A O 1
ATOM 2863 N N . GLU A 1 343 ? 57.494 0.041 -70.151 1.00 59.19 343 GLU A N 1
ATOM 2864 C CA . GLU A 1 343 ? 58.515 0.243 -69.108 1.00 59.19 343 GLU A CA 1
ATOM 2865 C C . GLU A 1 343 ? 59.961 0.039 -69.621 1.00 59.19 343 GLU A C 1
ATOM 2867 O O . GLU A 1 343 ? 60.925 0.438 -68.959 1.00 59.19 343 GLU A O 1
ATOM 2872 N N . TYR A 1 344 ? 60.131 -0.538 -70.819 1.00 56.44 344 TYR A N 1
ATOM 2873 C CA . TYR A 1 344 ? 61.438 -0.847 -71.418 1.00 56.44 344 TYR A CA 1
ATOM 2874 C C . TYR A 1 344 ? 61.800 -0.041 -72.689 1.00 56.44 344 TYR A C 1
ATOM 2876 O O . TYR A 1 344 ? 62.892 -0.257 -73.231 1.00 56.44 344 TYR A O 1
ATOM 2884 N N . GLU A 1 345 ? 60.965 0.910 -73.135 1.00 47.53 345 GLU A N 1
ATOM 2885 C CA . GLU A 1 345 ? 61.329 1.989 -74.090 1.00 47.53 345 GLU A CA 1
ATOM 2886 C C . GLU A 1 345 ? 61.671 3.303 -73.369 1.00 47.53 345 GLU A C 1
ATOM 2888 O O . GLU A 1 345 ? 62.627 3.986 -73.822 1.00 47.53 345 GLU A O 1
#

Organism: Ancylostoma caninum (NCBI:txid29170)

Radius of gyration: 47.04 Å; Cα contacts (8 Å, |Δi|>4): 17; chains: 1; bounding box: 110×66×126 Å